Protein AF-A0A061QY82-F1 (afdb_monomer_lite)

Foldseek 3Di:
DDDDDPPPPPVVVVCVVVVPPDPDDPPPPPPPPPDDDPPPVNVVVVVVVVVVVVVVVVVVVVVVVVVVVVVVVVVVVVVVVVVVVVVVVVVVVVVVVVVVVVVVVVVVVVVVVVVQVVQQVVLLVPQQPDDQQDQHDDGAAPVRHDDPPVLRRDGNVRLVVDAPVNLVSVCVRNVHDDDHPVRSSVRSCVSSNYDDDD

Structure (mmCIF, N/CA/C/O backbone):
data_AF-A0A061QY82-F1
#
_entry.id   AF-A0A061QY82-F1
#
loop_
_atom_site.group_PDB
_atom_site.id
_atom_site.type_symbol
_atom_site.label_atom_id
_atom_site.label_alt_id
_atom_site.label_comp_id
_atom_site.label_asym_id
_atom_site.label_entity_id
_atom_site.label_seq_id
_atom_site.pdbx_PDB_ins_code
_atom_site.Cartn_x
_atom_site.Cartn_y
_atom_site.Cartn_z
_atom_site.occupancy
_atom_site.B_iso_or_equiv
_atom_site.auth_seq_id
_atom_site.auth_comp_id
_atom_site.auth_asym_id
_atom_site.auth_atom_id
_atom_site.pdbx_PDB_model_num
ATOM 1 N N . MET A 1 1 ? -26.844 -43.040 23.033 1.00 43.03 1 MET A N 1
ATOM 2 C CA . MET A 1 1 ? -27.644 -42.572 24.181 1.00 43.03 1 MET A CA 1
ATOM 3 C C . MET A 1 1 ? -27.017 -43.199 25.407 1.00 43.03 1 MET A C 1
ATOM 5 O O . MET A 1 1 ? -27.295 -44.354 25.689 1.00 43.03 1 MET A O 1
ATOM 9 N N . GLU A 1 2 ? -26.067 -42.497 26.016 1.00 41.53 2 GLU A N 1
ATOM 10 C CA . GLU A 1 2 ? -25.451 -42.897 27.283 1.00 41.53 2 GLU A CA 1
ATOM 11 C C . GLU A 1 2 ? -26.199 -42.202 28.421 1.00 41.53 2 GLU A C 1
ATOM 13 O O . GLU A 1 2 ? -26.504 -41.012 28.333 1.00 41.53 2 GLU A O 1
ATOM 18 N N . ASP A 1 3 ? -26.535 -42.976 29.447 1.00 44.50 3 ASP A N 1
ATOM 19 C CA . ASP A 1 3 ? -27.204 -42.536 30.671 1.00 44.50 3 ASP A CA 1
ATOM 20 C C . ASP A 1 3 ? -26.212 -41.710 31.522 1.00 44.50 3 ASP A C 1
ATOM 22 O O . ASP A 1 3 ? -25.051 -42.115 31.648 1.00 44.50 3 ASP A O 1
ATOM 26 N N . PRO A 1 4 ? -26.586 -40.558 32.113 1.00 51.12 4 PRO A N 1
ATOM 27 C CA . PRO A 1 4 ? -25.665 -39.813 32.961 1.00 51.12 4 PRO A CA 1
ATOM 28 C C . PRO A 1 4 ? -25.453 -40.547 34.300 1.00 51.12 4 PRO A C 1
ATOM 30 O O . PRO A 1 4 ? -26.376 -41.186 34.815 1.00 51.12 4 PRO A O 1
ATOM 33 N N . PRO A 1 5 ? -24.261 -40.451 34.918 1.00 47.81 5 PRO A N 1
ATOM 34 C CA . PRO A 1 5 ? -23.972 -41.173 36.148 1.00 47.81 5 PRO A CA 1
ATOM 35 C C . PRO A 1 5 ? -24.817 -40.610 37.294 1.00 47.81 5 PRO A C 1
ATOM 37 O O . PRO A 1 5 ? -24.782 -39.409 37.583 1.00 47.81 5 PRO A O 1
ATOM 40 N N . ARG A 1 6 ? -25.568 -41.487 37.971 1.00 50.88 6 ARG A N 1
ATOM 41 C CA . ARG A 1 6 ? -26.253 -41.162 39.226 1.00 50.88 6 ARG A CA 1
ATOM 42 C C . ARG A 1 6 ? -25.198 -40.763 40.255 1.00 50.88 6 ARG A C 1
ATOM 44 O O . ARG A 1 6 ? -24.444 -41.602 40.735 1.00 50.88 6 ARG A O 1
ATOM 51 N N . ARG A 1 7 ? -25.132 -39.473 40.583 1.00 50.94 7 ARG A N 1
ATOM 52 C CA . ARG A 1 7 ? -24.404 -38.996 41.762 1.00 50.94 7 ARG A CA 1
ATOM 53 C C . ARG A 1 7 ? -25.230 -39.379 42.982 1.00 50.94 7 ARG A C 1
ATOM 55 O O . ARG A 1 7 ? -26.149 -38.659 43.357 1.00 50.94 7 ARG A O 1
ATOM 62 N N . GLU A 1 8 ? -24.940 -40.548 43.533 1.00 50.62 8 GLU A N 1
ATOM 63 C CA . GLU A 1 8 ? -25.395 -40.946 44.858 1.00 50.62 8 GLU A CA 1
ATOM 64 C C . GLU A 1 8 ? -24.848 -39.899 45.837 1.00 50.62 8 GLU A C 1
ATOM 66 O O . GLU A 1 8 ? -23.637 -39.694 45.938 1.00 50.62 8 GLU A O 1
ATOM 71 N N . ALA A 1 9 ? -25.741 -39.106 46.429 1.00 53.22 9 ALA A N 1
ATOM 72 C CA . ALA A 1 9 ? -25.339 -38.121 47.416 1.00 53.22 9 ALA A CA 1
ATOM 73 C C . ALA A 1 9 ? -24.810 -38.896 48.624 1.00 53.22 9 ALA A C 1
ATOM 75 O O . ALA A 1 9 ? -25.544 -39.649 49.254 1.00 53.22 9 ALA A O 1
ATOM 76 N N . ASP A 1 10 ? -23.519 -38.744 48.898 1.00 56.44 10 ASP A N 1
ATOM 77 C CA . ASP A 1 10 ? -22.818 -39.381 50.007 1.00 56.44 10 ASP A CA 1
ATOM 78 C C . ASP A 1 10 ? -23.262 -38.703 51.317 1.00 56.44 10 ASP A C 1
ATOM 80 O O . ASP A 1 10 ? -22.613 -37.787 51.836 1.00 56.44 10 ASP A O 1
ATOM 84 N N . TYR A 1 11 ? -24.468 -39.061 51.776 1.00 54.72 11 TYR A N 1
ATOM 85 C CA . TYR A 1 11 ? -25.139 -38.473 52.939 1.00 54.72 11 TYR A CA 1
ATOM 86 C C . TYR A 1 11 ? -24.304 -38.617 54.219 1.00 54.72 11 TYR A C 1
ATOM 88 O O . TYR A 1 11 ? -24.389 -37.756 55.095 1.00 54.72 11 TYR A O 1
ATOM 96 N N . ASP A 1 12 ? -23.424 -39.617 54.283 1.00 56.31 12 ASP A N 1
ATOM 97 C CA . ASP A 1 12 ? -22.495 -39.834 55.394 1.00 56.31 12 ASP A CA 1
ATOM 98 C C . ASP A 1 12 ? -21.429 -38.731 55.475 1.00 56.31 12 ASP A C 1
ATOM 100 O O . ASP A 1 12 ? -21.081 -38.250 56.559 1.00 56.31 12 ASP A O 1
ATOM 104 N N . ARG A 1 13 ? -20.967 -38.230 54.324 1.00 54.41 13 ARG A N 1
ATOM 105 C CA . ARG A 1 13 ? -20.011 -37.115 54.250 1.00 54.41 13 ARG A CA 1
ATOM 106 C C . ARG A 1 13 ? -20.641 -35.780 54.638 1.00 54.41 13 ARG A C 1
ATOM 108 O O . ARG A 1 13 ? -19.977 -34.937 55.241 1.00 54.41 13 ARG A O 1
ATOM 115 N N . ILE A 1 14 ? -21.922 -35.601 54.316 1.00 56.56 14 ILE A N 1
ATOM 116 C CA . ILE A 1 14 ? -22.703 -34.427 54.726 1.00 56.56 14 ILE A CA 1
ATOM 117 C C . ILE A 1 14 ? -22.969 -34.494 56.239 1.00 56.56 14 ILE A C 1
ATOM 119 O O . ILE A 1 14 ? -22.758 -33.506 56.938 1.00 56.56 14 ILE A O 1
ATOM 123 N N . GLY A 1 15 ? -23.324 -35.665 56.775 1.00 53.62 15 GLY A N 1
ATOM 124 C CA . GLY A 1 15 ? -23.543 -35.869 58.212 1.00 53.62 15 GLY A CA 1
ATOM 125 C C . GLY A 1 15 ? -22.308 -35.577 59.073 1.00 53.62 15 GLY A C 1
ATOM 126 O O . GLY A 1 15 ? -22.435 -34.972 60.140 1.00 53.62 15 GLY A O 1
ATOM 127 N N . ALA A 1 16 ? -21.111 -35.927 58.587 1.00 52.41 16 ALA A N 1
ATOM 128 C CA . ALA A 1 16 ? -19.847 -35.635 59.265 1.00 52.41 16 ALA A CA 1
ATOM 129 C C . ALA A 1 16 ? -19.454 -34.145 59.198 1.00 52.41 16 ALA A C 1
ATOM 131 O O . ALA A 1 16 ? -18.970 -33.597 60.187 1.00 52.41 16 ALA A O 1
ATOM 132 N N . ALA A 1 17 ? -19.703 -33.465 58.071 1.00 51.81 17 ALA A N 1
ATOM 133 C CA . ALA A 1 17 ? -19.426 -32.031 57.924 1.00 51.81 17 ALA A CA 1
ATOM 134 C C . ALA A 1 17 ? -20.337 -31.148 58.799 1.00 51.81 17 ALA A C 1
ATOM 136 O O . ALA A 1 17 ? -19.932 -30.060 59.204 1.00 51.81 17 ALA A O 1
ATOM 137 N N . PHE A 1 18 ? -21.543 -31.631 59.119 1.00 49.72 18 PHE A N 1
ATOM 138 C CA . PHE A 1 18 ? -22.493 -30.963 60.012 1.00 49.72 18 PHE A CA 1
ATOM 139 C C . PHE A 1 18 ? -22.470 -31.487 61.460 1.00 49.72 18 PHE A C 1
ATOM 141 O O . PHE A 1 18 ? -23.267 -31.027 62.274 1.00 49.72 18 PHE A O 1
ATOM 148 N N . GLY A 1 19 ? -21.564 -32.414 61.805 1.00 52.44 19 GLY A N 1
ATOM 149 C CA . GLY A 1 19 ? -21.405 -32.908 63.178 1.00 52.44 19 GLY A CA 1
ATOM 150 C C . GLY A 1 19 ? -22.649 -33.601 63.750 1.00 52.44 19 GLY A C 1
ATOM 151 O O . GLY A 1 19 ? -22.928 -33.456 64.936 1.00 52.44 19 GLY A O 1
ATOM 152 N N . ILE A 1 20 ? -23.421 -34.315 62.921 1.00 54.56 20 ILE A N 1
ATOM 153 C CA . ILE A 1 20 ? -24.719 -34.899 63.322 1.00 54.56 20 ILE A CA 1
ATOM 154 C C . ILE A 1 20 ? -24.582 -36.356 63.814 1.00 54.56 20 ILE A C 1
ATOM 156 O O . ILE A 1 20 ? -25.486 -36.876 64.459 1.00 54.56 20 ILE A O 1
ATOM 160 N N . LEU A 1 21 ? -23.439 -37.013 63.588 1.00 49.97 21 LEU A N 1
ATOM 161 C CA . LEU A 1 21 ? -23.188 -38.384 64.051 1.00 49.97 21 LEU A CA 1
ATOM 162 C C . LEU A 1 21 ? -22.206 -38.408 65.229 1.00 49.97 21 LEU A C 1
ATOM 164 O O . LEU A 1 21 ? -21.035 -38.740 65.074 1.00 49.97 21 LEU A O 1
ATOM 168 N N . SER A 1 22 ? -22.704 -38.068 66.417 1.00 47.34 22 SER A N 1
ATOM 169 C CA . SER A 1 22 ? -22.090 -38.454 67.691 1.00 47.34 22 SER A CA 1
ATOM 170 C C . SER A 1 22 ? -23.194 -38.968 68.611 1.00 47.34 22 SER A C 1
ATOM 172 O O . SER A 1 22 ? -24.059 -38.216 69.051 1.00 47.34 22 SER A O 1
ATOM 174 N N . GLU A 1 23 ? -23.164 -40.272 68.867 1.00 53.03 23 GLU A N 1
ATOM 175 C CA . GLU A 1 23 ? -24.158 -41.059 69.610 1.00 53.03 23 GLU A CA 1
ATOM 176 C C . GLU A 1 23 ? -24.070 -40.895 71.142 1.00 53.03 23 GLU A C 1
ATOM 178 O O . GLU A 1 23 ? -24.525 -41.738 71.907 1.00 53.03 23 GLU A O 1
ATOM 183 N N . GLU A 1 24 ? -23.532 -39.775 71.616 1.00 48.56 24 GLU A N 1
ATOM 184 C CA . GLU A 1 24 ? -23.615 -39.365 73.014 1.00 48.56 24 GLU A CA 1
ATOM 185 C C . GLU A 1 24 ? -24.189 -37.956 73.035 1.00 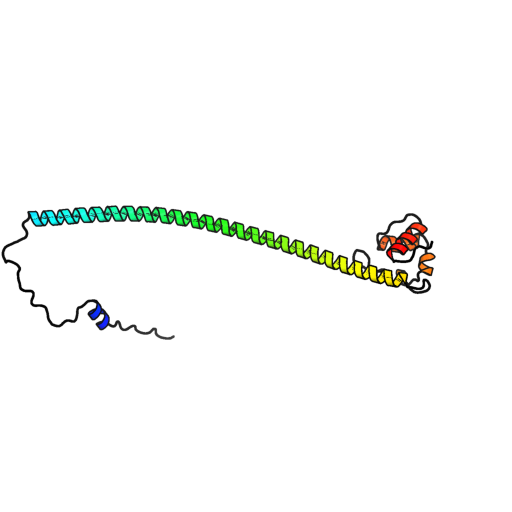48.56 24 GLU A C 1
ATOM 187 O O . GLU A 1 24 ? -23.481 -36.966 72.855 1.00 48.56 24 GLU A O 1
ATOM 192 N N . ALA A 1 25 ? -25.505 -37.860 73.233 1.00 49.22 25 ALA A N 1
ATOM 193 C CA . ALA A 1 25 ? -26.114 -36.596 73.605 1.00 49.22 25 ALA A CA 1
ATOM 194 C C . ALA A 1 25 ? -25.407 -36.123 74.885 1.00 49.22 25 ALA A C 1
ATOM 196 O O . ALA A 1 25 ? -25.509 -36.815 75.906 1.00 49.22 25 ALA A O 1
ATOM 197 N N . PRO A 1 26 ? -24.683 -34.986 74.879 1.00 44.31 26 PRO A N 1
ATOM 198 C CA . PRO A 1 26 ? -24.145 -34.466 76.117 1.00 44.31 26 PRO A CA 1
ATOM 199 C C . PRO A 1 26 ? -25.347 -34.228 77.025 1.00 44.31 26 PRO A C 1
ATOM 201 O O . PRO A 1 26 ? -26.274 -33.501 76.661 1.00 44.31 26 PRO A O 1
ATOM 204 N N . LEU A 1 27 ? -25.360 -34.882 78.188 1.00 49.78 27 LEU A N 1
ATOM 205 C CA . LEU A 1 27 ? -26.256 -34.538 79.283 1.00 49.78 27 LEU A CA 1
ATOM 206 C C . LEU A 1 27 ? -25.979 -33.072 79.609 1.00 49.78 27 LEU A C 1
ATOM 208 O O . LEU A 1 27 ? -25.077 -32.767 80.385 1.00 49.78 27 LEU A O 1
ATOM 212 N N . ILE A 1 28 ? -26.714 -32.161 78.968 1.00 48.72 28 ILE A N 1
ATOM 213 C CA . ILE A 1 28 ? -26.702 -30.743 79.299 1.00 48.72 28 ILE A CA 1
ATOM 214 C C . ILE A 1 28 ? -27.128 -30.708 80.765 1.00 48.72 28 ILE A C 1
ATOM 216 O O . ILE A 1 28 ? -28.273 -31.069 81.059 1.00 48.72 28 ILE A O 1
ATOM 220 N N . PRO A 1 29 ? -26.247 -30.325 81.710 1.00 42.09 29 PRO A N 1
ATOM 221 C CA . PRO A 1 29 ? -26.668 -30.144 83.083 1.00 42.09 29 PRO A CA 1
ATOM 222 C C . PRO A 1 29 ? -27.758 -29.086 83.022 1.00 42.09 29 PRO A C 1
ATOM 224 O O . PRO A 1 29 ? -27.500 -27.963 82.584 1.00 42.09 29 PRO A O 1
ATOM 227 N N . ASN A 1 30 ? -28.985 -29.463 83.377 1.00 48.81 30 ASN A N 1
ATOM 228 C CA . ASN A 1 30 ? -30.140 -28.583 83.352 1.00 48.81 30 ASN A CA 1
ATOM 229 C C . ASN A 1 30 ? -29.952 -27.503 84.429 1.00 48.81 30 ASN A C 1
ATOM 231 O O . ASN A 1 30 ? -30.484 -27.582 85.530 1.00 48.81 30 ASN A O 1
ATOM 235 N N . ARG A 1 31 ? -29.119 -26.507 84.122 1.00 46.19 31 ARG A N 1
ATOM 236 C CA . ARG A 1 31 ? -28.965 -25.252 84.853 1.00 46.19 31 ARG A CA 1
ATOM 237 C C . ARG A 1 31 ? -29.816 -24.185 84.172 1.00 46.19 31 ARG A C 1
ATOM 239 O O . ARG A 1 31 ? -29.343 -23.088 83.902 1.00 46.19 31 ARG A O 1
ATOM 246 N N . ARG A 1 32 ? -31.082 -24.485 83.878 1.00 50.72 32 ARG A N 1
ATOM 247 C CA . ARG A 1 32 ? -32.078 -23.414 83.849 1.00 50.72 32 ARG A CA 1
ATOM 248 C C . ARG A 1 32 ? -32.575 -23.257 85.282 1.00 50.72 32 ARG A C 1
ATOM 250 O O . ARG A 1 32 ? -33.234 -24.175 85.768 1.00 50.72 32 ARG A O 1
ATOM 257 N N . PRO A 1 33 ? -32.246 -22.165 85.999 1.00 46.22 33 PRO A N 1
ATOM 258 C CA . PRO A 1 33 ? -32.962 -21.876 87.230 1.00 46.22 33 PRO A CA 1
ATOM 259 C C . PRO A 1 33 ? -34.449 -21.793 86.875 1.00 46.22 33 PRO A C 1
ATOM 261 O O . PRO A 1 33 ? -34.839 -21.057 85.972 1.00 46.22 33 PRO A O 1
ATOM 264 N N . ALA A 1 34 ? -35.268 -22.594 87.554 1.00 48.66 34 ALA A N 1
ATOM 265 C CA . ALA A 1 34 ? -36.690 -22.770 87.259 1.00 48.66 34 ALA A CA 1
ATOM 266 C C . ALA A 1 34 ? -37.542 -21.500 87.469 1.00 48.66 34 ALA A C 1
ATOM 268 O O . ALA A 1 34 ? -38.735 -21.534 87.205 1.00 48.66 34 ALA A O 1
ATOM 269 N N . ASN A 1 35 ? -36.942 -20.379 87.882 1.00 54.97 35 ASN A N 1
ATOM 270 C CA . ASN A 1 35 ? -37.618 -19.116 88.160 1.00 54.97 35 ASN A CA 1
ATOM 271 C C . ASN A 1 35 ? -36.816 -17.939 87.581 1.00 54.97 35 ASN A C 1
ATOM 273 O O . ASN A 1 35 ? -36.110 -17.251 88.309 1.00 54.97 35 ASN A O 1
ATOM 277 N N . ALA A 1 36 ? -36.905 -17.727 86.273 1.00 54.53 36 ALA A N 1
ATOM 278 C CA . ALA A 1 36 ? -36.715 -16.418 85.650 1.00 54.53 36 ALA A CA 1
ATOM 279 C C . ALA A 1 36 ? -37.314 -16.496 84.243 1.00 54.53 36 ALA A C 1
ATOM 281 O O . ALA A 1 36 ? -36.619 -16.773 83.265 1.00 54.53 36 ALA A O 1
ATOM 282 N N . LEU A 1 37 ? -38.632 -16.296 84.141 1.00 56.16 37 LEU A N 1
ATOM 283 C CA . LEU A 1 37 ? -39.169 -15.737 82.902 1.00 56.16 37 LEU A CA 1
ATOM 284 C C . LEU A 1 37 ? -38.344 -14.472 82.621 1.00 56.16 37 LEU A C 1
ATOM 286 O O . LEU A 1 37 ? -38.140 -13.705 83.568 1.00 56.16 37 LEU A O 1
ATOM 290 N N . PRO A 1 38 ? -37.808 -14.276 81.401 1.00 60.03 38 PRO A N 1
ATOM 291 C CA . PRO A 1 38 ? -37.162 -13.015 81.083 1.00 60.03 38 PRO A CA 1
ATOM 292 C C . PRO A 1 38 ? -38.169 -11.918 81.408 1.00 60.03 38 PRO A C 1
ATOM 294 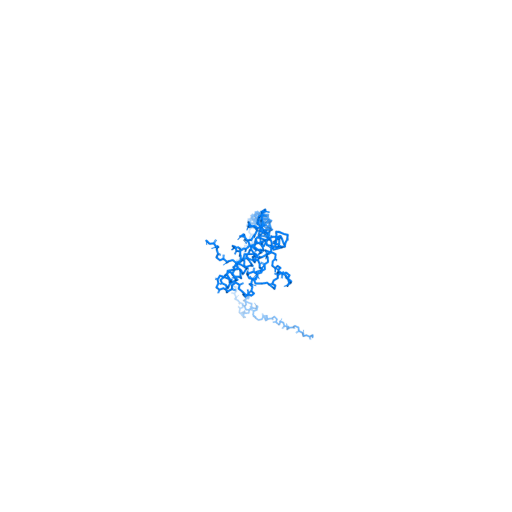O O . PRO A 1 38 ? -39.330 -12.004 80.997 1.00 60.03 38 PRO A O 1
ATOM 297 N N . ASP A 1 39 ? -37.741 -10.961 82.227 1.00 76.00 39 ASP A N 1
ATOM 298 C CA . ASP A 1 39 ? -38.582 -9.825 82.565 1.00 76.00 39 ASP A CA 1
ATOM 299 C C . ASP A 1 39 ? -39.057 -9.182 81.256 1.00 76.00 39 ASP A C 1
ATOM 301 O O . ASP A 1 39 ? -38.332 -9.180 80.253 1.00 76.00 39 ASP A O 1
ATOM 305 N N . ILE A 1 40 ? -40.288 -8.682 81.245 1.00 78.88 40 ILE A N 1
ATOM 306 C CA . ILE A 1 40 ? -40.901 -8.066 80.065 1.00 78.88 40 ILE A CA 1
ATOM 307 C C . ILE A 1 40 ? -39.983 -6.960 79.522 1.00 78.88 40 ILE A C 1
ATOM 309 O O . ILE A 1 40 ? -39.858 -6.797 78.308 1.00 78.88 40 ILE A O 1
ATOM 313 N N . ASP A 1 41 ? -39.262 -6.282 80.413 1.00 81.56 41 ASP A N 1
ATOM 314 C CA . ASP A 1 41 ? -38.259 -5.273 80.085 1.00 81.56 41 ASP A CA 1
ATOM 315 C C . ASP A 1 41 ? -37.049 -5.848 79.325 1.00 81.56 41 ASP A C 1
ATOM 317 O O . ASP A 1 41 ? -36.596 -5.256 78.347 1.00 81.56 41 ASP A O 1
ATOM 321 N N . GLY A 1 42 ? -36.572 -7.046 79.681 1.00 85.81 42 GLY A N 1
ATOM 322 C CA . GLY A 1 42 ? -35.479 -7.721 78.971 1.00 85.81 42 GLY A CA 1
ATOM 323 C C . GLY A 1 42 ? -35.873 -8.206 77.571 1.00 85.81 42 GLY A C 1
ATOM 324 O O . GLY A 1 42 ? -35.061 -8.166 76.645 1.00 85.81 42 GLY A O 1
ATOM 325 N N . LEU A 1 43 ? -37.131 -8.621 77.385 1.00 88.75 43 LEU A N 1
ATOM 326 C CA . LEU A 1 43 ? -37.669 -8.944 76.059 1.00 88.75 43 LEU A CA 1
ATOM 327 C C . LEU A 1 43 ? -37.847 -7.690 75.197 1.00 88.75 43 LEU A C 1
ATOM 329 O O . LEU A 1 43 ? -37.532 -7.723 74.006 1.00 88.75 43 LEU A O 1
ATOM 333 N N . HIS A 1 44 ? -38.326 -6.587 75.779 1.00 87.88 44 HIS A N 1
ATOM 334 C CA . HIS A 1 44 ? -38.430 -5.311 75.074 1.00 87.88 44 HIS A CA 1
ATOM 335 C C . HIS A 1 44 ? -37.066 -4.802 74.604 1.00 87.88 44 HIS A C 1
ATOM 337 O O . HIS A 1 44 ? -36.956 -4.365 73.456 1.00 87.88 44 HIS A O 1
ATOM 343 N N . GLU A 1 45 ? -36.032 -4.905 75.439 1.00 91.38 45 GLU A N 1
ATOM 344 C CA . GLU A 1 45 ? -34.681 -4.475 75.074 1.00 91.38 45 GLU A CA 1
ATOM 345 C C . GLU A 1 45 ? -34.114 -5.318 73.922 1.00 91.38 45 GLU A C 1
ATOM 347 O O . GLU A 1 45 ? -33.695 -4.766 72.905 1.00 91.38 45 GLU A O 1
ATOM 352 N N . ALA A 1 46 ? -34.229 -6.649 73.994 1.00 90.81 46 ALA A N 1
ATOM 353 C CA . ALA A 1 46 ? -33.783 -7.542 72.922 1.00 90.81 46 ALA A CA 1
ATOM 354 C C . ALA A 1 46 ? -34.513 -7.283 71.587 1.00 90.81 46 ALA A C 1
ATOM 356 O O . ALA A 1 46 ? -33.904 -7.318 70.516 1.00 90.81 46 ALA A O 1
ATOM 357 N N . ILE A 1 47 ? -35.819 -6.989 71.630 1.00 93.44 47 ILE A N 1
ATOM 358 C CA . ILE A 1 47 ? -36.602 -6.619 70.439 1.00 93.44 47 ILE A CA 1
ATOM 359 C C . ILE A 1 47 ? -36.130 -5.273 69.867 1.00 93.44 47 ILE A C 1
ATOM 361 O O . ILE A 1 47 ? -36.065 -5.111 68.643 1.00 93.44 47 ILE A O 1
ATOM 365 N N . ASN A 1 48 ? -35.797 -4.307 70.726 1.00 93.38 48 ASN A N 1
ATOM 366 C CA . ASN A 1 48 ? -35.280 -3.007 70.305 1.00 93.38 48 ASN A CA 1
ATOM 367 C C . ASN A 1 48 ? -33.889 -3.123 69.669 1.00 93.38 48 ASN A C 1
ATOM 369 O O . ASN A 1 48 ? -33.658 -2.507 68.626 1.00 93.38 48 ASN A O 1
ATOM 373 N N . GLU A 1 49 ? -32.997 -3.940 70.230 1.00 94.75 49 GLU A N 1
ATOM 374 C CA . GLU A 1 49 ? -31.680 -4.235 69.654 1.00 94.75 49 GLU A CA 1
ATOM 375 C C . GLU A 1 49 ? -31.806 -4.884 68.271 1.00 94.75 49 GLU A C 1
ATOM 377 O O . GLU A 1 49 ? -31.252 -4.370 67.297 1.00 94.75 49 GLU A O 1
ATOM 382 N N . LEU A 1 50 ? -32.633 -5.929 68.144 1.00 95.56 50 LEU A N 1
ATOM 383 C CA . LEU A 1 50 ? -32.925 -6.587 66.863 1.00 95.56 50 LEU A CA 1
ATOM 384 C C . LEU A 1 50 ? -33.490 -5.613 65.825 1.00 95.56 50 LEU A C 1
ATOM 386 O O . LEU A 1 50 ? -33.116 -5.655 64.649 1.00 95.56 50 LEU A O 1
ATOM 390 N N . ARG A 1 51 ? -34.383 -4.707 66.242 1.00 95.38 51 ARG A N 1
ATOM 391 C CA . ARG A 1 51 ? -34.927 -3.667 65.363 1.00 95.38 51 ARG A CA 1
ATOM 392 C C . ARG A 1 51 ? -33.827 -2.717 64.891 1.00 95.38 51 ARG A C 1
ATOM 394 O O . ARG A 1 51 ? -33.785 -2.405 63.701 1.00 95.38 51 ARG A O 1
ATOM 401 N N . GLN A 1 52 ? -32.960 -2.253 65.788 1.00 95.44 52 GLN A N 1
ATOM 402 C CA . GLN A 1 52 ? -31.856 -1.362 65.427 1.00 95.44 52 GLN A CA 1
ATOM 403 C C . GLN A 1 52 ? -30.858 -2.049 64.493 1.00 95.44 52 GLN A C 1
ATOM 405 O O . GLN A 1 52 ? -30.425 -1.448 63.512 1.00 95.44 52 GLN A O 1
ATOM 410 N N . GLU A 1 53 ? -30.517 -3.307 64.755 1.00 96.38 53 GLU A N 1
ATOM 411 C CA . GLU A 1 53 ? -29.605 -4.079 63.915 1.00 96.38 53 GLU A CA 1
ATOM 412 C C . GLU A 1 53 ? -30.200 -4.343 62.529 1.00 96.38 53 GLU A C 1
ATOM 414 O O . GLU A 1 53 ? -29.542 -4.117 61.513 1.00 96.38 53 GLU A O 1
ATOM 419 N N . SER A 1 54 ? -31.487 -4.690 62.460 1.00 95.94 54 SER A N 1
ATOM 420 C CA . SER A 1 54 ? -32.210 -4.808 61.193 1.00 95.94 54 SER A CA 1
ATOM 421 C C . SER A 1 54 ? -32.209 -3.488 60.410 1.00 95.94 54 SER A C 1
ATOM 423 O O . SER A 1 54 ? -31.921 -3.482 59.213 1.00 95.94 54 SER A O 1
ATOM 425 N N . GLN A 1 55 ? -32.443 -2.350 61.075 1.00 96.00 55 GLN A N 1
ATOM 426 C CA . GLN A 1 55 ? -32.378 -1.027 60.444 1.00 96.00 55 GLN A CA 1
ATOM 427 C C . GLN A 1 55 ? -30.979 -0.696 59.906 1.00 96.00 55 GLN A C 1
ATOM 429 O O . GLN A 1 55 ? -30.867 -0.175 58.793 1.00 96.00 55 GLN A O 1
ATOM 434 N N . ARG A 1 56 ? -29.918 -1.017 60.659 1.00 96.19 56 ARG A N 1
ATOM 435 C CA . ARG A 1 56 ? -28.525 -0.843 60.212 1.00 96.19 56 ARG A CA 1
ATOM 436 C C . ARG A 1 56 ? -28.232 -1.706 58.986 1.00 96.19 56 ARG A C 1
ATOM 438 O O . ARG A 1 56 ? -27.770 -1.174 57.981 1.00 96.19 56 ARG A O 1
ATOM 445 N N . ASN A 1 57 ? -28.624 -2.979 59.013 1.00 97.00 57 ASN A N 1
ATOM 446 C CA . ASN A 1 57 ? -28.456 -3.894 57.884 1.00 97.00 57 ASN A CA 1
ATOM 447 C C . ASN A 1 57 ? -29.172 -3.398 56.620 1.00 97.00 57 ASN A C 1
ATOM 449 O O . ASN A 1 57 ? -28.587 -3.414 55.538 1.00 97.00 57 ASN A O 1
ATOM 453 N N . PHE A 1 58 ? -30.404 -2.890 56.737 1.00 96.62 58 PHE A N 1
ATOM 454 C CA . PHE A 1 58 ? -31.109 -2.301 55.593 1.00 96.62 58 PHE A CA 1
ATOM 455 C C . PHE A 1 58 ? -30.413 -1.044 55.055 1.00 96.62 58 PHE A C 1
ATOM 457 O O . PHE A 1 58 ? -30.351 -0.851 53.837 1.00 96.62 58 PHE A O 1
ATOM 464 N N . ALA A 1 59 ? -29.881 -0.189 55.933 1.00 96.12 59 ALA A N 1
ATOM 465 C CA . ALA A 1 59 ? -29.134 0.996 55.520 1.00 96.12 59 ALA A CA 1
ATOM 466 C C . ALA A 1 59 ? -27.838 0.620 54.782 1.00 96.12 59 ALA A C 1
ATOM 468 O O . ALA A 1 59 ? -27.534 1.197 53.734 1.00 96.12 59 ALA A O 1
ATOM 469 N N . ASP A 1 60 ? -27.112 -0.382 55.276 1.00 97.25 60 ASP A N 1
ATOM 470 C CA . ASP A 1 60 ? -25.892 -0.879 54.644 1.00 97.25 60 ASP A CA 1
ATOM 471 C C . ASP A 1 60 ? -26.183 -1.571 53.308 1.00 97.25 60 ASP A C 1
ATOM 473 O O . ASP A 1 60 ? -25.490 -1.319 52.320 1.00 97.25 60 ASP A O 1
ATOM 477 N N . GLN A 1 61 ? -27.259 -2.356 53.222 1.00 97.38 61 GLN A N 1
ATOM 478 C CA . GLN A 1 61 ? -27.691 -2.981 51.972 1.00 97.38 61 GLN A CA 1
ATOM 479 C C . GLN A 1 61 ? -28.083 -1.940 50.912 1.00 97.38 61 GLN A C 1
ATOM 481 O O . GLN A 1 61 ? -27.736 -2.101 49.736 1.00 97.38 61 GLN A O 1
ATOM 486 N N . ARG A 1 62 ? -28.753 -0.847 51.310 1.00 96.38 62 ARG A N 1
ATOM 487 C CA . ARG A 1 62 ? -29.040 0.281 50.407 1.00 96.38 62 ARG A CA 1
ATOM 488 C C . ARG A 1 62 ? -27.762 0.929 49.896 1.00 96.38 62 ARG A C 1
ATOM 490 O O . ARG A 1 62 ? -27.594 1.058 48.687 1.00 96.38 62 ARG A O 1
ATOM 497 N N . ARG A 1 63 ? -26.826 1.260 50.791 1.00 97.06 63 ARG A N 1
ATOM 498 C CA . ARG A 1 63 ? -25.525 1.832 50.406 1.00 97.06 63 ARG A CA 1
ATOM 499 C C . ARG A 1 63 ? -24.757 0.912 49.464 1.00 97.06 63 ARG A C 1
ATOM 501 O O . ARG A 1 63 ? -24.126 1.387 48.523 1.00 97.06 63 ARG A O 1
ATOM 508 N N . ASN A 1 64 ? -24.799 -0.396 49.703 1.00 97.69 64 ASN A N 1
ATOM 509 C CA . ASN A 1 64 ? -24.120 -1.357 48.846 1.00 97.69 64 ASN A CA 1
ATOM 510 C C . ASN A 1 64 ? -24.783 -1.448 47.462 1.00 97.69 64 ASN A C 1
ATOM 512 O O . ASN A 1 64 ? -24.077 -1.486 46.457 1.00 97.69 64 ASN A O 1
ATOM 516 N N . SER A 1 65 ? -26.117 -1.395 47.399 1.00 97.19 65 SER A N 1
ATOM 517 C CA . SER A 1 65 ? -26.856 -1.350 46.128 1.00 97.19 65 SER A CA 1
ATOM 518 C C . SER A 1 65 ? -26.508 -0.102 45.315 1.00 97.19 65 SER A C 1
ATOM 520 O O . SER A 1 65 ? -26.140 -0.226 44.152 1.00 97.19 65 SER A O 1
ATOM 522 N N . GLU A 1 66 ? -26.483 1.080 45.938 1.00 97.31 66 GLU A N 1
ATOM 523 C CA . GLU A 1 66 ? -26.068 2.320 45.260 1.00 97.31 66 GLU A CA 1
ATOM 524 C C . GLU A 1 66 ? -24.626 2.244 44.728 1.00 97.31 66 GLU A C 1
ATOM 526 O O . GLU A 1 66 ? -24.311 2.759 43.655 1.00 97.31 66 GLU A O 1
ATOM 531 N N . ARG A 1 67 ? -23.714 1.606 45.475 1.00 97.69 67 ARG A N 1
ATOM 532 C CA . ARG A 1 67 ? -22.331 1.398 45.018 1.00 97.69 67 ARG A CA 1
ATOM 533 C C . ARG A 1 67 ? -22.269 0.457 43.818 1.00 97.69 67 ARG A C 1
ATOM 535 O O . ARG A 1 67 ? -21.489 0.713 42.903 1.00 97.69 67 ARG A O 1
ATOM 542 N N . LEU A 1 68 ? -23.067 -0.609 43.820 1.00 97.94 68 LEU A N 1
ATOM 543 C CA . LEU A 1 68 ? -23.152 -1.545 42.701 1.00 97.94 68 LEU A CA 1
ATOM 544 C C . LEU A 1 68 ? -23.718 -0.874 41.447 1.00 97.94 68 LEU A C 1
ATOM 546 O O . LEU A 1 68 ? -23.149 -1.056 40.374 1.00 97.94 68 LEU A O 1
ATOM 550 N N . GLU A 1 69 ? -24.756 -0.047 41.580 1.00 97.69 69 GLU A N 1
ATOM 551 C CA . GLU A 1 69 ? -25.309 0.734 40.466 1.00 97.69 69 GLU A CA 1
ATOM 552 C C . GLU A 1 69 ? -24.252 1.658 39.850 1.00 97.69 69 GLU A C 1
ATOM 554 O O . GLU A 1 69 ? -23.994 1.588 38.647 1.00 97.69 69 GLU A O 1
ATOM 559 N N . ARG A 1 70 ? -23.542 2.441 40.676 1.00 97.56 70 ARG A N 1
ATOM 560 C CA . ARG A 1 70 ? -22.464 3.328 40.196 1.00 97.56 70 ARG A CA 1
ATOM 561 C C . ARG A 1 70 ? -21.342 2.560 39.494 1.00 97.56 70 ARG A C 1
ATOM 563 O O . ARG A 1 70 ? -20.844 3.007 38.459 1.00 97.56 70 ARG A O 1
ATOM 570 N N . ASN A 1 71 ? -20.952 1.404 40.034 1.00 98.06 71 ASN A N 1
ATOM 571 C CA . ASN A 1 71 ? -19.956 0.539 39.402 1.00 98.06 71 ASN A CA 1
ATOM 572 C C . ASN A 1 71 ? -20.456 -0.009 38.059 1.00 98.06 71 ASN A C 1
ATOM 574 O O . ASN A 1 71 ? -19.692 -0.035 37.095 1.00 98.06 71 ASN A O 1
ATOM 578 N N . SER A 1 72 ? -21.726 -0.412 37.978 1.00 97.75 72 SER A N 1
ATOM 579 C CA . SER A 1 72 ? -22.340 -0.904 36.743 1.00 97.75 72 SER A CA 1
ATOM 580 C C . SER A 1 72 ? -22.326 0.164 35.649 1.00 97.75 72 SER A C 1
ATOM 582 O O . SER A 1 72 ? -21.887 -0.102 34.531 1.00 97.75 72 SER A O 1
ATOM 584 N N . GLU A 1 73 ? -22.708 1.401 35.975 1.00 98.00 73 GLU A N 1
ATOM 585 C CA . GLU A 1 73 ? -22.633 2.518 35.028 1.00 98.00 73 GLU A CA 1
ATOM 586 C C . GLU A 1 73 ? -21.198 2.797 34.565 1.00 98.00 73 GLU A C 1
ATOM 588 O O . GLU A 1 73 ? -20.952 3.092 33.393 1.00 98.00 73 GLU A O 1
ATOM 593 N N . GLN A 1 74 ? -20.223 2.720 35.476 1.00 98.12 74 GLN A N 1
ATOM 594 C CA . GLN A 1 74 ? -18.821 2.917 35.123 1.00 98.12 74 GLN A CA 1
ATOM 595 C C . GLN A 1 74 ? -18.315 1.817 34.183 1.00 98.12 74 GLN A C 1
ATOM 597 O O . GLN A 1 74 ? -17.620 2.122 33.213 1.00 98.12 74 GLN A O 1
ATOM 602 N N . LEU A 1 75 ? -18.684 0.559 34.431 1.00 98.25 75 LEU A N 1
ATOM 603 C CA . LEU A 1 75 ? -18.353 -0.554 33.544 1.00 98.25 75 LEU A CA 1
ATOM 604 C C . LEU A 1 75 ? -18.973 -0.374 32.157 1.00 98.25 75 LEU A C 1
ATOM 606 O O . LEU A 1 75 ? -18.287 -0.593 31.160 1.00 98.25 75 LEU A O 1
ATOM 610 N N . GLN A 1 76 ? -20.220 0.091 32.081 1.00 97.94 76 GLN A N 1
ATOM 611 C CA . GLN A 1 76 ? -20.878 0.376 30.808 1.00 97.94 76 GLN A CA 1
ATOM 612 C C . GLN A 1 76 ? -20.137 1.463 30.016 1.00 97.94 76 GLN A C 1
ATOM 614 O O . GLN A 1 76 ? -19.819 1.264 28.843 1.00 97.94 76 GLN A O 1
ATOM 619 N N . ARG A 1 77 ? -19.751 2.566 30.671 1.00 97.81 77 ARG A N 1
ATOM 620 C CA . ARG A 1 77 ? -18.939 3.625 30.043 1.00 97.81 77 ARG A CA 1
ATOM 621 C C . ARG A 1 77 ? -17.583 3.105 29.552 1.00 97.81 77 ARG A C 1
ATOM 623 O O . ARG A 1 77 ? -17.147 3.465 28.459 1.00 97.81 77 ARG A O 1
ATOM 630 N N . ASN A 1 78 ? -16.924 2.244 30.327 1.00 98.31 78 ASN A N 1
ATOM 631 C CA . ASN A 1 78 ? -15.650 1.640 29.930 1.00 98.31 78 ASN A CA 1
ATOM 632 C C . ASN A 1 78 ? -15.808 0.712 28.714 1.00 98.31 78 ASN A C 1
ATOM 634 O O . ASN A 1 78 ? -14.963 0.729 27.818 1.00 98.31 78 ASN A O 1
ATOM 638 N N . LEU A 1 79 ? -16.890 -0.071 28.657 1.00 98.12 79 LEU A N 1
ATOM 639 C CA . LEU A 1 79 ? -17.199 -0.938 27.517 1.00 98.12 79 LEU A CA 1
ATOM 640 C C . LEU A 1 79 ? -17.408 -0.130 26.233 1.00 98.12 79 LEU A C 1
ATOM 642 O O . LEU A 1 79 ? -16.831 -0.471 25.202 1.00 98.12 79 LEU A O 1
ATOM 646 N N . GLU A 1 80 ? -18.151 0.975 26.296 1.00 98.00 80 GLU A N 1
ATOM 647 C CA . GLU A 1 80 ? -18.336 1.867 25.144 1.00 98.00 80 GLU A CA 1
ATOM 648 C C . GLU A 1 80 ? -17.008 2.462 24.654 1.00 98.00 80 GLU A C 1
ATOM 650 O O . GLU A 1 80 ? -16.757 2.552 23.450 1.00 98.00 80 GLU A O 1
ATOM 655 N N . GLN A 1 81 ? -16.121 2.856 25.573 1.00 98.12 81 GLN A N 1
ATOM 656 C CA . GLN A 1 81 ? -14.791 3.354 25.211 1.00 98.12 81 GLN A CA 1
ATOM 657 C C . GLN A 1 81 ? -13.933 2.272 24.548 1.00 98.12 81 GLN A C 1
ATOM 659 O O . GLN A 1 81 ? -13.264 2.549 23.550 1.00 98.12 81 GLN A O 1
ATOM 664 N N . LEU A 1 82 ? -13.969 1.042 25.066 1.00 98.38 82 LEU A N 1
ATOM 665 C CA . LEU A 1 82 ? -13.269 -0.098 24.475 1.00 98.38 82 LEU A CA 1
ATOM 666 C C . LEU A 1 82 ? -13.773 -0.399 23.061 1.00 98.38 82 LEU A C 1
ATOM 668 O O . LEU A 1 82 ? -12.952 -0.590 22.165 1.00 98.38 82 LEU A O 1
ATOM 672 N N . GLN A 1 83 ? -15.089 -0.368 22.837 1.00 97.81 83 GLN A N 1
ATOM 673 C CA . GLN A 1 83 ? -15.679 -0.546 21.506 1.00 97.81 83 GLN A CA 1
ATOM 674 C C . GLN A 1 83 ? -15.181 0.521 20.526 1.00 97.81 83 GLN A C 1
ATOM 676 O O . GLN A 1 83 ? -14.643 0.188 19.470 1.00 97.81 83 GLN A O 1
ATOM 681 N N . ARG A 1 84 ? -15.234 1.803 20.910 1.00 97.81 84 ARG A N 1
ATOM 682 C CA . ARG A 1 84 ? -14.723 2.903 20.070 1.00 97.81 84 ARG A CA 1
ATOM 683 C C . ARG A 1 84 ? -13.232 2.760 19.769 1.00 97.81 84 ARG A C 1
ATOM 685 O O . ARG A 1 84 ? -12.793 3.052 18.657 1.00 97.81 84 ARG A O 1
ATOM 692 N N . ASN A 1 85 ? -12.436 2.326 20.745 1.00 98.25 85 ASN A N 1
ATOM 693 C CA . ASN A 1 85 ? -11.009 2.082 20.539 1.00 98.25 85 ASN A CA 1
ATOM 694 C C . ASN A 1 85 ? -10.768 0.906 19.586 1.00 98.25 85 ASN A C 1
ATOM 696 O O . ASN A 1 85 ? -9.907 1.011 18.714 1.00 98.25 85 ASN A O 1
ATOM 700 N N . SER A 1 86 ? -11.548 -0.169 19.702 1.00 98.00 86 SER A N 1
ATOM 701 C CA . SER A 1 86 ? -11.484 -1.317 18.796 1.00 98.00 86 SER A CA 1
ATOM 702 C C . SER A 1 86 ? -11.787 -0.912 17.350 1.00 98.00 86 SER A C 1
ATOM 704 O O . SER A 1 86 ? -10.990 -1.209 16.462 1.00 98.00 86 SER A O 1
ATOM 706 N N . GLU A 1 87 ? -12.839 -0.124 17.116 1.00 98.12 87 GLU A N 1
ATOM 707 C CA . GLU A 1 87 ? -13.160 0.405 15.782 1.00 98.12 87 GLU A CA 1
ATOM 708 C C . GLU A 1 87 ? -12.044 1.296 15.214 1.00 98.12 87 GLU A C 1
ATOM 710 O O . GLU A 1 87 ? -11.742 1.265 14.020 1.00 98.12 87 GLU A O 1
ATOM 715 N N . ARG A 1 88 ? -11.411 2.126 16.056 1.00 98.06 88 ARG A N 1
ATOM 716 C CA . ARG A 1 88 ? -10.266 2.952 15.635 1.00 98.06 88 ARG A CA 1
ATOM 717 C C . ARG A 1 88 ? -9.067 2.092 15.249 1.00 98.06 88 ARG A C 1
ATOM 719 O O . ARG A 1 88 ? -8.439 2.384 14.237 1.00 98.06 88 ARG A O 1
ATOM 726 N N . LEU A 1 89 ? -8.764 1.048 16.019 1.00 98.38 89 LEU A N 1
ATOM 727 C CA . LEU A 1 89 ? -7.683 0.117 15.696 1.00 98.38 89 LEU A CA 1
ATOM 728 C C . LEU A 1 89 ? -7.951 -0.625 14.386 1.00 98.38 89 LEU A C 1
ATOM 730 O O . LEU A 1 89 ? -7.039 -0.742 13.574 1.00 98.38 89 LEU A O 1
ATOM 734 N N . GLN A 1 90 ? -9.192 -1.052 14.145 1.00 98.12 90 GLN A N 1
ATOM 735 C CA . GLN A 1 90 ? -9.571 -1.705 12.893 1.00 98.12 90 GLN A CA 1
ATOM 736 C C . GLN A 1 90 ? -9.347 -0.788 11.682 1.00 98.12 90 GLN A C 1
ATOM 738 O O . GLN A 1 90 ? -8.674 -1.184 10.733 1.00 98.12 90 GLN A O 1
ATOM 743 N N . ARG A 1 91 ? -9.801 0.471 11.749 1.00 97.88 91 ARG A N 1
ATOM 744 C CA . ARG A 1 91 ? -9.546 1.457 10.683 1.00 97.88 91 ARG A CA 1
ATOM 745 C C . ARG A 1 91 ? -8.054 1.711 10.458 1.00 97.88 91 ARG A C 1
ATOM 747 O O . ARG A 1 91 ? -7.617 1.835 9.319 1.00 97.88 91 ARG A O 1
ATOM 754 N N . ASN A 1 92 ? -7.264 1.778 11.529 1.00 98.31 92 ASN A N 1
ATOM 755 C CA . ASN A 1 92 ? -5.816 1.953 11.410 1.00 98.31 92 ASN A CA 1
ATOM 756 C C . ASN A 1 92 ? -5.152 0.744 10.730 1.00 98.31 92 ASN A C 1
ATOM 758 O O . ASN A 1 92 ? -4.251 0.930 9.917 1.00 98.31 92 ASN A O 1
ATOM 762 N N . LEU A 1 93 ? -5.596 -0.480 11.034 1.00 98.31 93 LEU A N 1
ATOM 763 C CA . LEU A 1 93 ? -5.103 -1.694 10.377 1.00 98.31 93 LEU A CA 1
ATOM 764 C C . LEU A 1 93 ? -5.424 -1.698 8.878 1.00 98.31 93 LEU A C 1
ATOM 766 O O . LEU A 1 93 ? -4.550 -2.015 8.077 1.00 98.31 93 LEU A O 1
ATOM 770 N N . GLU A 1 94 ? -6.631 -1.287 8.488 1.00 97.94 94 GLU A N 1
ATOM 771 C CA . GLU A 1 94 ? -7.016 -1.164 7.075 1.00 97.94 94 GLU A CA 1
ATOM 772 C C . GLU A 1 94 ? -6.135 -0.149 6.325 1.00 97.94 94 GLU A C 1
ATOM 774 O O . GLU A 1 94 ? -5.665 -0.425 5.222 1.00 97.94 94 GLU A O 1
ATOM 779 N N . GLN A 1 95 ? -5.845 1.004 6.937 1.00 97.94 95 GLN A N 1
ATOM 780 C CA . GLN A 1 95 ? -4.948 2.011 6.355 1.00 97.94 95 GLN A CA 1
ATOM 781 C C . GLN A 1 95 ? -3.504 1.513 6.226 1.00 97.94 95 GLN A C 1
ATOM 783 O O . GLN A 1 95 ? -2.837 1.783 5.222 1.00 97.94 95 GLN A O 1
ATOM 788 N N . LEU A 1 96 ? -3.013 0.781 7.230 1.00 98.31 96 LEU A N 1
ATOM 789 C CA . LEU A 1 96 ? -1.694 0.156 7.174 1.00 98.31 96 LEU A CA 1
ATOM 790 C C . LEU A 1 96 ? -1.624 -0.870 6.042 1.00 98.31 96 LEU A C 1
ATOM 792 O O . LEU A 1 96 ? -0.667 -0.831 5.275 1.00 98.31 96 LEU A O 1
ATOM 796 N N . GLN A 1 97 ? -2.652 -1.707 5.876 1.00 98.06 97 GLN A N 1
ATOM 797 C CA . GLN A 1 97 ? -2.713 -2.677 4.783 1.00 98.06 97 GLN A CA 1
ATOM 798 C C . GLN A 1 97 ? -2.643 -1.990 3.413 1.00 98.06 97 GLN A C 1
ATOM 800 O O . GLN A 1 97 ? -1.807 -2.351 2.591 1.00 98.06 97 GLN A O 1
ATOM 805 N N . GLN A 1 98 ? -3.439 -0.937 3.195 1.00 97.62 98 GLN A N 1
ATOM 806 C CA . GLN A 1 98 ? -3.402 -0.164 1.946 1.00 97.62 98 GLN A CA 1
ATOM 807 C C . GLN A 1 98 ? -2.025 0.459 1.685 1.00 97.62 98 GLN A C 1
ATOM 809 O O . GLN A 1 98 ? -1.558 0.509 0.547 1.00 97.62 98 GLN A O 1
ATOM 814 N N . THR A 1 99 ? -1.362 0.931 2.742 1.00 98.12 99 THR A N 1
ATOM 815 C CA . THR A 1 99 ? -0.009 1.490 2.641 1.00 98.12 99 THR A CA 1
ATOM 816 C C . THR A 1 99 ? 0.998 0.410 2.252 1.00 98.12 99 THR A C 1
ATOM 818 O O . THR A 1 99 ? 1.823 0.636 1.369 1.00 98.12 99 THR A O 1
ATOM 821 N N . THR A 1 100 ? 0.922 -0.768 2.871 1.00 98.31 100 THR A N 1
ATOM 822 C CA . THR A 1 100 ? 1.769 -1.919 2.540 1.00 98.31 100 THR A CA 1
ATOM 823 C C . THR A 1 100 ? 1.568 -2.368 1.095 1.00 98.31 100 THR A C 1
ATOM 825 O O . THR A 1 100 ? 2.556 -2.574 0.393 1.00 98.31 100 THR A O 1
ATOM 828 N N . ASP A 1 101 ? 0.326 -2.446 0.623 1.00 98.00 101 ASP A N 1
ATOM 829 C CA . ASP A 1 101 ? 0.022 -2.814 -0.763 1.00 98.00 101 ASP A CA 1
ATOM 830 C C . ASP A 1 101 ? 0.612 -1.789 -1.746 1.00 98.00 101 ASP A C 1
ATOM 832 O O . ASP A 1 101 ? 1.291 -2.158 -2.705 1.00 98.00 101 ASP A O 1
ATOM 836 N N . GLY A 1 102 ? 0.464 -0.492 -1.452 1.00 98.19 102 GLY A N 1
ATOM 837 C CA . GLY A 1 102 ? 1.082 0.571 -2.244 1.00 98.19 102 GLY A CA 1
ATOM 838 C C . GLY A 1 102 ? 2.613 0.496 -2.269 1.00 98.19 102 GLY A C 1
ATOM 839 O O . GLY A 1 102 ? 3.228 0.718 -3.315 1.00 98.19 102 GLY A O 1
ATOM 840 N N . ILE A 1 103 ? 3.246 0.144 -1.146 1.00 98.25 103 ILE A N 1
ATOM 841 C CA . ILE A 1 103 ? 4.697 -0.076 -1.087 1.00 98.25 103 ILE A CA 1
ATOM 842 C C . ILE A 1 103 ? 5.089 -1.272 -1.963 1.00 98.25 103 ILE A C 1
ATOM 844 O O . ILE A 1 103 ? 6.007 -1.139 -2.774 1.00 98.25 103 ILE A O 1
ATOM 848 N N . ASN A 1 104 ? 4.383 -2.398 -1.870 1.00 98.25 104 ASN A N 1
ATOM 849 C CA . ASN A 1 104 ? 4.660 -3.585 -2.684 1.00 98.25 104 ASN A CA 1
ATOM 850 C C . ASN A 1 104 ? 4.566 -3.286 -4.189 1.00 98.25 104 ASN A C 1
ATOM 852 O O . ASN A 1 104 ? 5.463 -3.660 -4.945 1.00 98.25 104 ASN A O 1
ATOM 856 N N . ASP A 1 105 ? 3.559 -2.522 -4.618 1.00 97.81 105 ASP A N 1
ATOM 857 C CA . ASP A 1 105 ? 3.438 -2.070 -6.008 1.00 97.81 105 ASP A CA 1
ATOM 858 C C . ASP A 1 105 ? 4.640 -1.221 -6.444 1.00 97.81 105 ASP A C 1
ATOM 860 O O . ASP A 1 105 ? 5.142 -1.346 -7.568 1.00 97.81 105 ASP A O 1
ATOM 864 N N . THR A 1 106 ? 5.119 -0.329 -5.572 1.00 97.81 106 THR A N 1
ATOM 865 C CA . THR A 1 106 ? 6.305 0.481 -5.878 1.00 97.81 106 THR A CA 1
ATOM 866 C C . THR A 1 106 ? 7.580 -0.348 -5.954 1.00 97.81 106 THR A C 1
ATOM 868 O O . THR A 1 106 ? 8.381 -0.112 -6.859 1.00 97.81 106 THR A O 1
ATOM 871 N N . VAL A 1 107 ? 7.744 -1.337 -5.073 1.00 98.25 107 VAL A N 1
ATOM 872 C CA . VAL A 1 107 ? 8.868 -2.279 -5.101 1.00 98.25 107 VAL A CA 1
ATOM 873 C C . VAL A 1 107 ? 8.863 -3.061 -6.411 1.00 98.25 107 VAL A C 1
ATOM 875 O O . VAL A 1 107 ? 9.847 -2.990 -7.142 1.00 98.25 107 VAL A O 1
ATOM 878 N N . ALA A 1 108 ? 7.738 -3.668 -6.794 1.00 97.12 108 ALA A N 1
ATOM 879 C CA . ALA A 1 108 ? 7.628 -4.423 -8.044 1.00 97.12 108 ALA A CA 1
ATOM 880 C C . ALA A 1 108 ? 7.953 -3.563 -9.282 1.00 97.12 108 ALA A C 1
ATOM 882 O O . ALA A 1 108 ? 8.621 -3.996 -10.225 1.00 97.12 108 ALA A O 1
ATOM 883 N N . ARG A 1 109 ? 7.528 -2.290 -9.285 1.00 95.06 109 ARG A N 1
ATOM 884 C CA . ARG A 1 109 ? 7.881 -1.338 -10.353 1.00 95.06 109 ARG A CA 1
ATOM 885 C C . ARG A 1 109 ? 9.373 -1.014 -10.386 1.00 95.06 109 ARG A C 1
ATOM 887 O O . ARG A 1 109 ? 9.897 -0.765 -11.472 1.00 95.06 109 ARG A O 1
ATOM 894 N N . LEU A 1 110 ? 10.032 -0.940 -9.231 1.00 96.25 110 LEU A N 1
ATOM 895 C CA . LEU A 1 110 ? 11.469 -0.690 -9.134 1.00 96.25 110 LEU A CA 1
ATOM 896 C C . LEU A 1 110 ? 12.278 -1.915 -9.556 1.00 96.25 110 LEU A C 1
ATOM 898 O O . LEU A 1 110 ? 13.196 -1.753 -10.352 1.00 96.25 110 LEU A O 1
ATOM 902 N N . GLU A 1 111 ? 11.897 -3.114 -9.123 1.00 96.50 111 GLU A N 1
ATOM 903 C CA . GLU A 1 111 ? 12.504 -4.378 -9.562 1.00 96.50 111 GLU A CA 1
ATOM 904 C C . GLU A 1 111 ? 12.454 -4.496 -11.088 1.00 96.50 111 GLU A C 1
ATOM 906 O O . GLU A 1 111 ? 13.490 -4.591 -11.742 1.00 96.50 111 GLU A O 1
ATOM 911 N N . ALA A 1 112 ? 11.281 -4.281 -11.691 1.00 92.50 112 ALA A N 1
ATOM 912 C CA . ALA A 1 112 ? 11.152 -4.287 -13.146 1.00 92.50 112 ALA A CA 1
ATOM 913 C C . ALA A 1 112 ? 11.982 -3.183 -13.836 1.00 92.50 112 ALA A C 1
ATOM 915 O O . ALA A 1 112 ? 12.299 -3.286 -15.022 1.00 92.50 112 ALA A O 1
ATOM 916 N N . LYS A 1 113 ? 12.282 -2.061 -13.169 1.00 92.88 113 LYS A N 1
ATOM 917 C CA . LYS A 1 113 ? 13.188 -1.037 -13.721 1.00 92.88 113 LYS A CA 1
ATOM 918 C C . LYS A 1 113 ? 14.644 -1.483 -13.643 1.00 92.88 113 LYS A C 1
ATOM 920 O O . LYS A 1 113 ? 15.362 -1.238 -14.607 1.00 92.88 113 LYS A O 1
ATOM 925 N N . ILE A 1 114 ? 15.045 -2.126 -12.547 1.00 94.38 114 ILE A N 1
ATOM 926 C CA . ILE A 1 114 ? 16.390 -2.679 -12.355 1.00 94.38 114 ILE A CA 1
ATOM 927 C C . ILE A 1 114 ? 16.673 -3.732 -13.431 1.00 94.38 114 ILE A C 1
ATOM 929 O O . ILE A 1 114 ? 17.638 -3.584 -14.181 1.00 94.38 114 ILE A O 1
ATOM 933 N N . ASP A 1 115 ? 15.764 -4.690 -13.621 1.00 92.69 115 ASP A N 1
ATOM 934 C CA . ASP A 1 115 ? 15.905 -5.728 -14.650 1.00 92.69 115 ASP A CA 1
ATOM 935 C C . ASP A 1 115 ? 16.081 -5.120 -16.049 1.00 92.69 115 ASP A C 1
ATOM 937 O O . ASP A 1 115 ? 16.946 -5.521 -16.831 1.00 92.69 115 ASP A O 1
ATOM 941 N N . ARG A 1 116 ? 15.298 -4.080 -16.373 1.00 90.25 116 ARG A N 1
ATOM 942 C CA . ARG A 1 116 ? 15.429 -3.359 -17.649 1.00 90.25 116 ARG A CA 1
ATOM 943 C C . ARG A 1 116 ? 16.778 -2.662 -17.781 1.00 90.25 116 ARG A C 1
ATOM 945 O O . ARG A 1 116 ? 17.358 -2.677 -18.867 1.00 90.25 116 ARG A O 1
ATOM 952 N N . THR A 1 117 ? 17.268 -2.024 -16.719 1.00 92.50 117 THR A N 1
ATOM 953 C CA . THR A 1 117 ? 18.583 -1.376 -16.751 1.00 92.50 117 THR A CA 1
ATOM 954 C C . THR A 1 117 ? 19.708 -2.387 -16.924 1.00 92.50 117 THR A C 1
ATOM 956 O O . THR A 1 117 ? 20.629 -2.111 -17.692 1.00 92.50 117 THR A O 1
ATOM 959 N N . ASP A 1 118 ? 19.596 -3.571 -16.324 1.00 94.69 118 ASP A N 1
ATOM 960 C CA . ASP A 1 118 ? 20.579 -4.648 -16.459 1.00 94.69 118 ASP A CA 1
ATOM 961 C C . ASP A 1 118 ? 20.586 -5.234 -17.876 1.00 94.69 118 ASP A C 1
ATOM 963 O O . ASP A 1 118 ? 21.652 -5.422 -18.478 1.00 94.69 118 ASP A O 1
ATOM 967 N N . VAL A 1 119 ? 19.404 -5.436 -18.471 1.00 94.00 119 VAL A N 1
ATOM 968 C CA . VAL A 1 119 ? 19.268 -5.834 -19.882 1.00 94.00 119 VAL A CA 1
ATOM 969 C C . VAL A 1 119 ? 19.870 -4.772 -20.803 1.00 94.00 119 VAL A C 1
ATOM 971 O O . VAL A 1 119 ? 20.661 -5.103 -21.689 1.00 94.00 119 VAL A O 1
ATOM 974 N N . LEU A 1 120 ? 19.547 -3.492 -20.592 1.00 94.50 120 LEU A N 1
ATOM 975 C CA . LEU A 1 120 ? 20.093 -2.394 -21.389 1.00 94.50 120 LEU A CA 1
ATOM 976 C C . LEU A 1 120 ? 21.619 -2.313 -21.263 1.00 94.50 120 LEU A C 1
ATOM 978 O O . LEU A 1 120 ? 22.302 -2.178 -22.277 1.00 94.50 120 LEU A O 1
ATOM 982 N N . ALA A 1 121 ? 22.165 -2.423 -20.051 1.00 93.88 121 ALA A N 1
ATOM 983 C CA . ALA A 1 121 ? 23.606 -2.423 -19.810 1.00 93.88 121 ALA A CA 1
ATOM 984 C C . ALA A 1 121 ? 24.297 -3.597 -20.521 1.00 93.88 121 ALA A C 1
ATOM 986 O O . ALA A 1 121 ? 25.316 -3.402 -21.186 1.00 93.88 121 ALA A O 1
ATOM 987 N N . SER A 1 122 ? 23.700 -4.788 -20.466 1.00 94.50 122 SER A N 1
ATOM 988 C CA . SER A 1 122 ? 24.200 -5.985 -21.151 1.00 94.50 122 SER A CA 1
ATOM 989 C C . SER A 1 122 ? 24.191 -5.827 -22.675 1.00 94.50 122 SER A C 1
ATOM 991 O O . SER A 1 122 ? 25.183 -6.130 -23.343 1.00 94.50 122 SER A O 1
ATOM 993 N N . VAL A 1 123 ? 23.100 -5.297 -23.242 1.00 93.19 123 VAL A N 1
ATOM 994 C CA . VAL A 1 123 ? 23.000 -4.999 -24.681 1.00 93.19 123 VAL A CA 1
ATOM 995 C C . VAL A 1 123 ? 24.032 -3.951 -25.093 1.00 93.19 123 VAL A C 1
ATOM 997 O O . VAL A 1 123 ? 24.725 -4.143 -26.093 1.00 93.19 123 VAL A O 1
ATOM 1000 N N . ARG A 1 124 ? 24.196 -2.885 -24.303 1.00 93.38 124 ARG A N 1
ATOM 1001 C CA . ARG A 1 124 ? 25.211 -1.851 -24.541 1.00 93.38 124 ARG A CA 1
ATOM 1002 C C . ARG A 1 124 ? 26.621 -2.423 -24.541 1.00 93.38 124 ARG A C 1
ATOM 1004 O O . ARG A 1 124 ? 27.375 -2.143 -25.464 1.00 93.38 124 ARG A O 1
ATOM 1011 N N . ALA A 1 125 ? 26.967 -3.258 -23.563 1.00 92.56 125 ALA A N 1
ATOM 1012 C CA . ALA A 1 125 ? 28.277 -3.903 -23.497 1.00 92.56 125 ALA A CA 1
ATOM 1013 C C . ALA A 1 125 ? 28.536 -4.809 -24.716 1.00 92.56 125 ALA A C 1
ATOM 1015 O O . ALA A 1 125 ? 29.626 -4.795 -25.298 1.00 92.56 125 ALA A O 1
ATOM 1016 N N . ARG A 1 126 ? 27.514 -5.556 -25.154 1.00 91.00 126 ARG A N 1
ATOM 1017 C CA . ARG A 1 126 ? 27.587 -6.387 -26.362 1.00 91.00 126 ARG A CA 1
ATOM 1018 C C . ARG A 1 126 ? 27.781 -5.549 -27.623 1.00 91.00 126 ARG A C 1
ATOM 1020 O O . ARG A 1 126 ? 28.607 -5.898 -28.454 1.00 91.00 126 ARG A O 1
ATOM 1027 N N . ASN A 1 127 ? 27.043 -4.454 -27.766 1.00 91.69 127 ASN A N 1
ATOM 1028 C CA . ASN A 1 127 ? 27.147 -3.575 -28.928 1.00 91.69 127 ASN A CA 1
ATOM 1029 C C . ASN A 1 127 ? 28.474 -2.808 -28.960 1.00 91.69 127 ASN A C 1
ATOM 1031 O O . ASN A 1 127 ? 29.076 -2.692 -30.023 1.00 91.69 127 ASN A O 1
ATOM 1035 N N . ALA A 1 128 ? 28.968 -2.349 -27.808 1.00 88.81 128 ALA A N 1
ATOM 1036 C CA . ALA A 1 128 ? 30.254 -1.662 -27.690 1.00 88.81 128 ALA A CA 1
ATOM 1037 C C . ALA A 1 128 ? 31.437 -2.541 -28.132 1.00 88.81 128 ALA A C 1
ATOM 1039 O O . ALA A 1 128 ? 32.418 -2.034 -28.671 1.00 88.81 128 ALA A O 1
ATOM 1040 N N . SER A 1 129 ? 31.336 -3.855 -27.912 1.00 86.31 129 SER A N 1
ATOM 1041 C CA . SER A 1 129 ? 32.349 -4.846 -28.296 1.00 86.31 129 SER A CA 1
ATOM 1042 C C . SER A 1 129 ? 32.096 -5.498 -29.662 1.00 86.31 129 SER A C 1
ATOM 1044 O O . SER A 1 129 ? 32.924 -6.282 -30.130 1.00 86.31 129 SER A O 1
ATOM 1046 N N . ALA A 1 130 ? 30.971 -5.197 -30.317 1.00 82.62 130 ALA A N 1
ATOM 1047 C CA . ALA A 1 130 ? 30.605 -5.798 -31.591 1.00 82.62 130 ALA A CA 1
ATOM 1048 C C . ALA A 1 130 ? 31.291 -5.108 -32.779 1.00 82.62 130 ALA A C 1
ATOM 1050 O O . ALA A 1 130 ? 31.358 -3.883 -32.875 1.00 82.62 130 ALA A O 1
ATOM 1051 N N . ASP A 1 131 ? 31.720 -5.916 -33.748 1.00 82.69 131 ASP A N 1
ATOM 1052 C CA . ASP A 1 131 ? 32.058 -5.433 -35.086 1.00 82.69 131 ASP A CA 1
ATOM 1053 C C . ASP A 1 131 ? 30.795 -4.866 -35.757 1.00 82.69 131 ASP A C 1
ATOM 1055 O O . ASP A 1 131 ? 29.764 -5.538 -35.833 1.00 82.69 131 ASP A O 1
ATOM 1059 N N . TRP A 1 132 ? 30.885 -3.640 -36.275 1.00 80.81 132 TRP A N 1
ATOM 1060 C CA . TRP A 1 132 ? 29.797 -2.922 -36.950 1.00 80.81 132 TRP A CA 1
ATOM 1061 C C . TRP A 1 132 ? 29.228 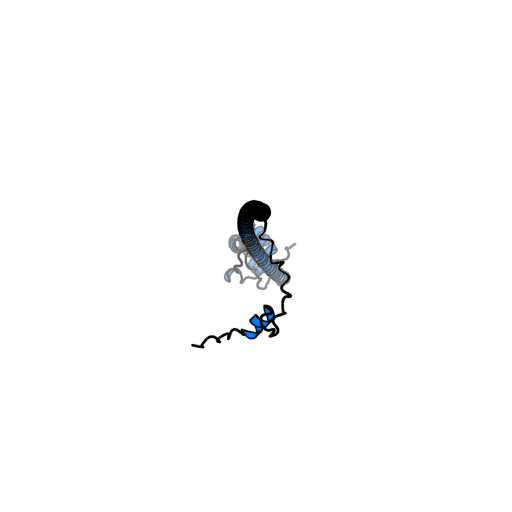-3.648 -38.173 1.00 80.81 132 TRP A C 1
ATOM 1063 O O . TRP A 1 132 ? 28.117 -3.337 -38.610 1.00 80.81 132 TRP A O 1
ATOM 1073 N N . SER A 1 133 ? 29.971 -4.606 -38.722 1.00 81.12 133 SER A N 1
ATOM 1074 C CA . SER A 1 133 ? 29.525 -5.456 -39.827 1.00 81.12 133 SER A CA 1
ATOM 1075 C C . SER A 1 133 ? 28.535 -6.539 -39.378 1.00 81.12 133 SER A C 1
ATOM 1077 O O . SER A 1 133 ? 27.817 -7.098 -40.207 1.00 81.12 133 SER A O 1
ATOM 1079 N N . ARG A 1 134 ? 28.467 -6.839 -38.074 1.00 85.19 134 ARG A N 1
ATOM 1080 C CA . ARG A 1 134 ? 27.572 -7.850 -37.494 1.00 85.19 134 ARG A CA 1
ATOM 1081 C C . ARG A 1 134 ? 26.232 -7.254 -37.068 1.00 85.19 134 ARG A C 1
ATOM 1083 O O . ARG A 1 134 ? 26.100 -6.048 -36.872 1.00 85.19 134 ARG A O 1
ATOM 1090 N N . SER A 1 135 ? 25.241 -8.135 -36.919 1.00 88.00 135 SER A N 1
ATOM 1091 C CA . SER A 1 135 ? 23.915 -7.783 -36.402 1.00 88.00 135 SER A CA 1
ATOM 1092 C C . SER A 1 135 ? 24.029 -7.166 -35.012 1.00 88.00 135 SER A C 1
ATOM 1094 O O . SER A 1 135 ? 24.692 -7.729 -34.136 1.00 88.00 135 SER A O 1
ATOM 1096 N N . ILE A 1 136 ? 23.355 -6.036 -34.815 1.00 91.06 136 ILE A N 1
ATOM 1097 C CA . ILE A 1 136 ? 23.348 -5.317 -33.539 1.00 91.06 136 ILE A CA 1
ATOM 1098 C C . ILE A 1 136 ? 22.226 -5.833 -32.642 1.00 91.06 136 ILE A C 1
ATOM 1100 O O . ILE A 1 136 ? 21.209 -6.332 -33.125 1.00 91.06 136 ILE A O 1
ATOM 1104 N N . ALA A 1 137 ? 22.427 -5.756 -31.329 1.00 91.81 137 ALA A N 1
ATOM 1105 C CA . ALA A 1 137 ? 21.411 -6.130 -30.358 1.00 91.81 137 ALA A CA 1
ATOM 1106 C C . ALA A 1 137 ? 20.573 -4.906 -29.977 1.00 91.81 137 ALA A C 1
ATOM 1108 O O . ALA A 1 137 ? 21.103 -3.819 -29.742 1.00 91.81 137 ALA A O 1
ATOM 1109 N N . PHE A 1 138 ? 19.262 -5.103 -29.882 1.00 93.94 138 PHE A N 1
ATOM 1110 C CA . PHE A 1 138 ? 18.306 -4.070 -29.511 1.00 93.94 138 PHE A CA 1
ATOM 1111 C C . PHE A 1 138 ? 17.654 -4.432 -28.174 1.00 93.94 138 PHE A C 1
ATOM 1113 O O . PHE A 1 138 ? 17.165 -5.554 -28.035 1.00 93.94 138 PHE A O 1
ATOM 1120 N N . PRO A 1 139 ? 17.650 -3.524 -27.185 1.00 94.31 139 PRO A N 1
ATOM 1121 C CA . PRO A 1 139 ? 16.936 -3.751 -25.937 1.00 94.31 139 PRO A CA 1
ATOM 1122 C C . PRO A 1 139 ? 15.421 -3.543 -26.146 1.00 94.31 139 PRO A C 1
ATOM 1124 O O . PRO A 1 139 ? 15.024 -2.881 -27.115 1.00 94.31 139 PRO A O 1
ATOM 1127 N N . PRO A 1 140 ? 14.567 -4.046 -25.239 1.00 92.81 140 PRO A N 1
ATOM 1128 C CA . PRO A 1 140 ? 13.150 -3.686 -25.202 1.00 92.81 140 PRO A CA 1
ATOM 1129 C C . PRO A 1 140 ? 12.942 -2.180 -24.964 1.00 92.81 140 PRO A C 1
ATOM 1131 O O . PRO A 1 140 ? 13.836 -1.484 -24.470 1.00 92.81 140 PRO A O 1
ATOM 1134 N N . ASN A 1 141 ? 11.762 -1.659 -25.303 1.00 90.62 141 ASN A N 1
ATOM 1135 C CA . ASN A 1 141 ? 11.396 -0.272 -24.996 1.00 90.62 141 ASN A CA 1
ATOM 1136 C C . ASN A 1 141 ? 11.008 -0.085 -23.508 1.00 90.62 141 ASN A C 1
ATOM 1138 O O . ASN A 1 141 ? 11.007 -1.022 -22.710 1.00 90.62 141 ASN A O 1
ATOM 1142 N N . MET A 1 142 ? 10.624 1.140 -23.125 1.00 82.44 142 MET A N 1
ATOM 1143 C CA . MET A 1 142 ? 10.205 1.463 -21.747 1.00 82.44 142 MET A CA 1
ATOM 1144 C C . MET A 1 142 ? 8.925 0.735 -21.300 1.00 82.44 142 MET A C 1
ATOM 1146 O O . MET A 1 142 ? 8.714 0.569 -20.099 1.00 82.44 142 MET A O 1
ATOM 1150 N N . ALA A 1 143 ? 8.083 0.303 -22.242 1.00 85.00 143 ALA A N 1
ATOM 1151 C CA . ALA A 1 143 ? 6.900 -0.511 -21.972 1.00 85.00 143 ALA A CA 1
ATOM 1152 C C . ALA A 1 143 ? 7.235 -2.011 -21.839 1.00 85.00 143 ALA A C 1
ATOM 1154 O O . ALA A 1 143 ? 6.441 -2.760 -21.278 1.00 85.00 143 ALA A O 1
ATOM 1155 N N . GLY A 1 144 ? 8.435 -2.432 -22.253 1.00 86.25 144 GLY A N 1
ATOM 1156 C CA . GLY A 1 144 ? 8.866 -3.829 -22.289 1.00 86.25 144 GLY A CA 1
ATOM 1157 C C . GLY A 1 144 ? 8.637 -4.521 -23.634 1.00 86.25 144 GLY A C 1
ATOM 1158 O O . GLY A 1 144 ? 8.901 -5.714 -23.735 1.00 86.25 144 GLY A O 1
ATOM 1159 N N . ASP A 1 145 ? 8.188 -3.801 -24.664 1.00 91.94 145 ASP A N 1
ATOM 1160 C CA . ASP A 1 145 ? 7.986 -4.380 -25.991 1.00 91.94 145 ASP A CA 1
ATOM 1161 C C . ASP A 1 145 ? 9.322 -4.589 -26.704 1.00 91.94 145 ASP A C 1
ATOM 1163 O O . ASP A 1 145 ? 10.238 -3.760 -26.619 1.00 91.94 145 ASP A O 1
ATOM 1167 N N . GLU A 1 146 ? 9.412 -5.673 -27.468 1.00 93.38 146 GLU A N 1
ATOM 1168 C CA . GLU A 1 146 ? 10.539 -5.937 -28.356 1.00 93.38 146 GLU A CA 1
ATOM 1169 C C . GLU A 1 146 ? 10.421 -5.132 -29.654 1.00 93.38 146 GLU A C 1
ATOM 1171 O O . GLU A 1 146 ? 9.331 -4.902 -30.186 1.00 93.38 146 GLU A O 1
ATOM 1176 N N . LEU A 1 147 ? 11.567 -4.706 -30.190 1.00 93.94 147 LEU A N 1
ATOM 1177 C CA . LEU A 1 147 ? 11.608 -4.035 -31.482 1.00 93.94 147 LEU A CA 1
ATOM 1178 C C . LEU A 1 147 ? 11.140 -5.012 -32.581 1.00 93.94 147 LEU A C 1
ATOM 1180 O O . LEU A 1 147 ? 11.608 -6.155 -32.602 1.00 93.94 147 LEU A O 1
ATOM 1184 N N . PRO A 1 148 ? 10.269 -4.593 -33.523 1.00 93.75 148 PRO A N 1
ATOM 1185 C CA . PRO A 1 148 ? 9.825 -5.454 -34.613 1.00 93.75 148 PRO A CA 1
ATOM 1186 C C . PRO A 1 148 ? 10.998 -6.120 -35.337 1.00 93.75 148 PRO A C 1
ATOM 1188 O O . PRO A 1 148 ? 11.996 -5.467 -35.648 1.00 93.75 148 PRO A O 1
ATOM 1191 N N . ARG A 1 149 ? 10.863 -7.418 -35.640 1.00 90.06 149 ARG A N 1
ATOM 1192 C CA . ARG A 1 149 ? 11.949 -8.242 -36.206 1.00 90.06 149 ARG A CA 1
ATOM 1193 C C . ARG A 1 149 ? 12.570 -7.640 -37.469 1.00 90.06 149 ARG A C 1
ATOM 1195 O O . ARG A 1 149 ? 13.778 -7.728 -37.654 1.00 90.06 149 ARG A O 1
ATOM 1202 N N . GLU A 1 150 ? 11.753 -6.992 -38.293 1.00 89.56 150 GLU A N 1
ATOM 1203 C CA . GLU A 1 150 ? 12.173 -6.306 -39.522 1.00 89.56 150 GLU A CA 1
ATOM 1204 C C . GLU A 1 150 ? 13.154 -5.156 -39.257 1.00 89.56 150 GLU A C 1
ATOM 1206 O O . GLU A 1 150 ? 14.078 -4.935 -40.033 1.00 89.56 150 GLU A O 1
ATOM 1211 N N . LEU A 1 151 ? 12.981 -4.448 -38.139 1.00 90.06 151 LEU A N 1
ATOM 1212 C CA . LEU A 1 151 ? 13.855 -3.355 -37.718 1.00 90.06 151 LEU A CA 1
ATOM 1213 C C . LEU A 1 151 ? 15.064 -3.857 -36.919 1.00 90.06 151 LEU A C 1
ATOM 1215 O O . LEU A 1 151 ? 16.103 -3.198 -36.907 1.00 90.06 151 LEU A O 1
ATOM 1219 N N . ALA A 1 152 ? 14.939 -5.006 -36.253 1.00 89.62 152 ALA A N 1
ATOM 1220 C CA . ALA A 1 152 ? 15.997 -5.581 -35.427 1.00 89.62 152 ALA A CA 1
ATOM 1221 C C . ALA A 1 152 ? 17.085 -6.312 -36.239 1.00 89.62 152 ALA A C 1
ATOM 1223 O O . ALA A 1 152 ? 18.218 -6.432 -35.776 1.00 89.62 152 ALA A O 1
ATOM 1224 N N . ALA A 1 153 ? 16.770 -6.786 -37.447 1.00 89.50 153 ALA A N 1
ATOM 1225 C CA . ALA A 1 153 ? 17.667 -7.588 -38.284 1.00 89.50 153 ALA A CA 1
ATOM 1226 C C . ALA A 1 153 ? 18.6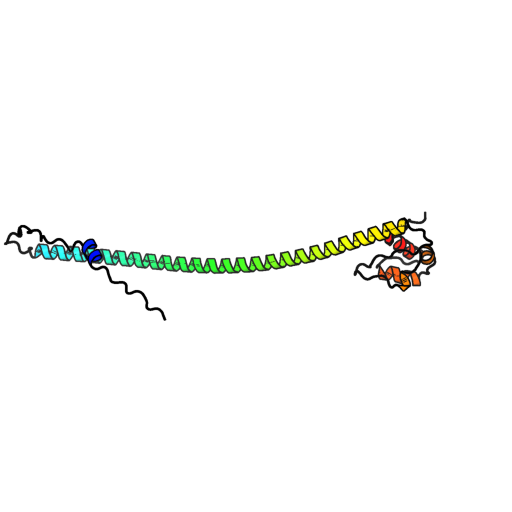32 -6.743 -39.143 1.00 89.50 153 ALA A C 1
ATOM 1228 O O . ALA A 1 153 ? 18.721 -6.931 -40.356 1.00 89.50 153 ALA A O 1
ATOM 1229 N N . ILE A 1 154 ? 19.353 -5.804 -38.524 1.00 92.31 154 ILE A N 1
ATOM 1230 C CA . ILE A 1 154 ? 20.321 -4.938 -39.214 1.00 92.31 154 ILE A CA 1
ATOM 1231 C C . ILE A 1 154 ? 21.686 -4.933 -38.522 1.00 92.31 154 ILE A C 1
ATOM 1233 O O . ILE A 1 154 ? 21.801 -5.206 -37.326 1.00 92.31 154 ILE A O 1
ATOM 1237 N N . SER A 1 155 ? 22.738 -4.612 -39.273 1.00 91.75 155 SER A N 1
ATOM 1238 C CA . SER A 1 155 ? 24.075 -4.348 -38.735 1.00 91.75 155 SER A CA 1
ATOM 1239 C C . SER A 1 155 ? 24.271 -2.878 -38.356 1.00 91.75 155 SER A C 1
ATOM 1241 O O . SER A 1 155 ? 23.512 -2.003 -38.779 1.00 91.75 155 SER A O 1
ATOM 1243 N N . GLY A 1 156 ? 25.323 -2.577 -37.589 1.00 87.38 156 GLY A N 1
ATOM 1244 C CA . GLY A 1 156 ? 25.669 -1.196 -37.228 1.00 87.38 156 GLY A CA 1
ATOM 1245 C C . GLY A 1 156 ? 26.006 -0.352 -38.460 1.00 87.38 156 GLY A C 1
ATOM 1246 O O . GLY A 1 156 ? 25.638 0.821 -38.554 1.00 87.38 156 GLY A O 1
ATOM 1247 N N . PHE A 1 157 ? 26.627 -0.970 -39.467 1.00 88.12 157 PHE A N 1
ATOM 1248 C CA . PHE A 1 157 ? 26.862 -0.343 -40.763 1.00 88.12 157 PHE A CA 1
ATOM 1249 C C . PHE A 1 157 ? 25.553 -0.013 -41.489 1.00 88.12 157 PHE A C 1
ATOM 1251 O O . PHE A 1 157 ? 25.380 1.126 -41.923 1.00 88.12 157 PHE A O 1
ATOM 1258 N N . GLN A 1 158 ? 24.608 -0.954 -41.564 1.00 91.81 158 GLN A N 1
ATOM 1259 C CA . GLN A 1 158 ? 23.293 -0.712 -42.170 1.00 91.81 158 GLN A CA 1
ATOM 1260 C C . GLN A 1 158 ? 22.511 0.370 -41.415 1.00 91.81 158 GLN A C 1
ATOM 1262 O O . GLN A 1 158 ? 21.945 1.260 -42.049 1.00 91.81 158 GLN A O 1
ATOM 1267 N N . LEU A 1 159 ? 22.561 0.368 -40.077 1.00 90.88 159 LEU A N 1
ATOM 1268 C CA . LEU A 1 159 ? 21.969 1.413 -39.239 1.00 90.88 159 LEU A CA 1
ATOM 1269 C C . LEU A 1 159 ? 22.506 2.803 -39.616 1.00 90.88 159 LEU A C 1
ATOM 1271 O O . LEU A 1 159 ? 21.741 3.757 -39.761 1.00 90.88 159 LEU A O 1
ATOM 1275 N N . SER A 1 160 ? 23.817 2.908 -39.844 1.00 89.25 160 SER A N 1
ATOM 1276 C CA . SER A 1 160 ? 24.478 4.163 -40.217 1.00 89.25 160 SER A CA 1
ATOM 1277 C C . SER A 1 160 ? 24.154 4.662 -41.623 1.00 89.25 160 SER A C 1
ATOM 1279 O O . SER A 1 160 ? 24.475 5.808 -41.936 1.00 89.25 160 SER A O 1
ATOM 1281 N N . GLN A 1 161 ? 23.526 3.838 -42.465 1.00 92.00 161 GLN A N 1
ATOM 1282 C CA . GLN A 1 161 ? 23.101 4.200 -43.819 1.00 92.00 161 GLN A CA 1
ATOM 1283 C C . GLN A 1 161 ? 21.631 4.607 -43.900 1.00 92.00 161 GLN A C 1
ATOM 1285 O O . GLN A 1 161 ? 21.239 5.226 -44.886 1.00 92.00 161 GLN A O 1
ATOM 1290 N N . LEU A 1 162 ? 20.836 4.330 -42.861 1.00 93.62 162 LEU A N 1
ATOM 1291 C CA . LEU A 1 162 ? 19.417 4.668 -42.845 1.00 93.62 162 LEU A CA 1
ATOM 1292 C C . LEU A 1 162 ? 19.183 6.170 -43.049 1.00 93.62 162 LEU A C 1
ATOM 1294 O O . LEU A 1 162 ? 19.964 7.030 -42.608 1.00 93.62 162 LEU A O 1
ATOM 1298 N N . ASP A 1 163 ? 18.080 6.490 -43.719 1.00 93.94 163 ASP A N 1
ATOM 1299 C CA . ASP A 1 163 ? 17.625 7.863 -43.891 1.00 93.94 163 ASP A CA 1
ATOM 1300 C C . ASP A 1 163 ? 16.890 8.391 -42.640 1.00 93.94 163 ASP A C 1
ATOM 1302 O O . ASP A 1 163 ? 16.621 7.684 -41.664 1.00 93.94 163 ASP A O 1
ATOM 1306 N N . ALA A 1 164 ? 16.546 9.681 -42.651 1.00 92.56 164 ALA A N 1
ATOM 1307 C CA . ALA A 1 164 ? 15.879 10.324 -41.520 1.00 92.56 164 ALA A CA 1
ATOM 1308 C C . ALA A 1 164 ? 14.468 9.778 -41.218 1.00 92.56 164 ALA A C 1
ATOM 1310 O O . ALA A 1 164 ? 13.997 9.938 -40.088 1.00 92.56 164 ALA A O 1
ATOM 1311 N N . ARG A 1 165 ? 13.770 9.203 -42.208 1.00 92.94 165 ARG A N 1
ATOM 1312 C CA . ARG A 1 165 ? 12.422 8.632 -42.061 1.00 92.94 165 ARG A CA 1
ATOM 1313 C C . ARG A 1 165 ? 12.490 7.215 -41.502 1.00 92.94 165 ARG A C 1
ATOM 1315 O O . ARG A 1 165 ? 11.679 6.876 -40.649 1.00 92.94 165 ARG A O 1
ATOM 1322 N N . GLN A 1 166 ? 13.465 6.422 -41.924 1.00 94.19 166 GLN A N 1
ATOM 1323 C CA . GLN A 1 166 ? 13.726 5.089 -41.388 1.00 94.19 166 GLN A CA 1
ATOM 1324 C C . GLN A 1 166 ? 14.177 5.172 -39.924 1.00 94.19 166 GLN A C 1
ATOM 1326 O O . GLN A 1 166 ? 13.599 4.507 -39.066 1.00 94.19 166 GLN A O 1
ATOM 1331 N N . LEU A 1 167 ? 15.099 6.087 -39.597 1.00 94.50 167 LEU A N 1
ATOM 1332 C CA . LEU A 1 167 ? 15.538 6.319 -38.213 1.00 94.50 167 LEU A CA 1
ATOM 1333 C C . LEU A 1 167 ? 14.404 6.784 -37.285 1.00 94.50 167 LEU A C 1
ATOM 1335 O O . LEU A 1 167 ? 14.440 6.500 -36.089 1.00 94.50 167 LEU A O 1
ATOM 1339 N N . ASN A 1 168 ? 13.361 7.445 -37.809 1.00 94.81 168 ASN A N 1
ATOM 1340 C CA . ASN A 1 168 ? 12.203 7.830 -36.994 1.00 94.81 168 ASN A CA 1
ATOM 1341 C C . ASN A 1 168 ? 11.494 6.632 -36.360 1.00 94.81 168 ASN A C 1
ATOM 1343 O O . ASN A 1 168 ? 10.883 6.803 -35.310 1.00 94.81 168 ASN A O 1
ATOM 1347 N N . GLN A 1 169 ? 11.536 5.452 -36.981 1.00 94.06 169 GLN A N 1
ATOM 1348 C CA . GLN A 1 169 ? 10.865 4.270 -36.444 1.00 94.06 169 GLN A CA 1
ATOM 1349 C C . GLN A 1 169 ? 11.513 3.850 -35.118 1.00 94.06 169 GLN A C 1
ATOM 1351 O O . GLN A 1 169 ? 10.819 3.707 -34.116 1.00 94.06 169 GLN A O 1
ATOM 1356 N N . TYR A 1 170 ? 12.847 3.809 -35.077 1.00 94.69 170 TYR A N 1
ATOM 1357 C CA . TYR A 1 170 ? 13.631 3.525 -33.871 1.00 94.69 170 TYR A CA 1
ATOM 1358 C C . TYR A 1 170 ? 13.500 4.630 -32.821 1.00 94.69 170 TYR A C 1
ATOM 1360 O O . TYR A 1 170 ? 13.242 4.358 -31.652 1.00 94.69 170 TYR A O 1
ATOM 1368 N N . VAL A 1 171 ? 13.631 5.893 -33.237 1.00 94.25 171 VAL A N 1
ATOM 1369 C CA . VAL A 1 171 ? 13.549 7.047 -32.329 1.00 94.25 171 VAL A CA 1
ATOM 1370 C C . VAL A 1 171 ? 12.179 7.122 -31.657 1.00 94.25 171 VAL A C 1
ATOM 1372 O O . VAL A 1 171 ? 12.106 7.345 -30.453 1.00 94.25 171 VAL A O 1
ATOM 1375 N N . ARG A 1 172 ? 11.088 6.881 -32.397 1.00 93.69 172 ARG A N 1
ATOM 1376 C CA . ARG A 1 172 ? 9.736 6.836 -31.821 1.00 93.69 172 ARG A CA 1
ATOM 1377 C C . ARG A 1 172 ? 9.541 5.631 -30.912 1.00 93.69 172 ARG A C 1
ATOM 1379 O O . ARG A 1 172 ? 8.935 5.789 -29.860 1.00 93.69 172 ARG A O 1
ATOM 1386 N N . PHE A 1 173 ? 10.054 4.467 -31.303 1.00 94.62 173 PHE A N 1
ATOM 1387 C CA . PHE A 1 173 ? 9.938 3.242 -30.516 1.00 94.62 173 PHE A CA 1
ATOM 1388 C C . PHE A 1 173 ? 10.615 3.368 -29.143 1.00 94.62 173 PHE A C 1
ATOM 1390 O O . PHE A 1 173 ? 10.037 2.982 -28.130 1.00 94.62 173 PHE A O 1
ATOM 1397 N N . TYR A 1 174 ? 11.803 3.975 -29.097 1.00 93.81 174 TYR A N 1
ATOM 1398 C CA . TYR A 1 174 ? 12.562 4.185 -27.861 1.00 93.81 174 TYR A CA 1
ATOM 1399 C C . TYR A 1 174 ? 12.277 5.524 -27.162 1.00 93.81 174 TYR A C 1
ATOM 1401 O O . TYR A 1 174 ? 12.823 5.782 -26.092 1.00 93.81 174 TYR A O 1
ATOM 1409 N N . GLY A 1 175 ? 11.439 6.391 -27.741 1.00 93.44 175 GLY A N 1
ATOM 1410 C CA . GLY A 1 175 ? 11.153 7.721 -27.191 1.00 93.44 175 GLY A CA 1
ATOM 1411 C C . GLY A 1 175 ? 12.359 8.673 -27.189 1.00 93.44 175 GLY A C 1
ATOM 1412 O O . GLY A 1 175 ? 12.440 9.567 -26.346 1.00 93.44 175 GLY A O 1
ATOM 1413 N N . LEU A 1 176 ? 13.303 8.479 -28.113 1.00 93.06 176 LEU A N 1
ATOM 1414 C CA . LEU A 1 176 ? 14.511 9.293 -28.248 1.00 93.06 176 LEU A CA 1
ATOM 1415 C C . LEU A 1 176 ? 14.202 10.643 -28.914 1.00 93.06 176 LEU A C 1
ATOM 1417 O O . LEU A 1 176 ? 13.130 10.862 -29.485 1.00 93.06 176 LEU A O 1
ATOM 1421 N N . ARG A 1 177 ? 15.154 11.575 -28.844 1.00 90.38 177 ARG A N 1
ATOM 1422 C CA . ARG A 1 177 ? 15.022 12.921 -29.421 1.00 90.38 177 ARG A CA 1
ATOM 1423 C C . ARG A 1 177 ? 15.900 13.061 -30.667 1.00 90.38 177 ARG A C 1
ATOM 1425 O O . ARG A 1 177 ? 16.751 12.230 -30.942 1.00 90.38 177 ARG A O 1
ATOM 1432 N N . GLY A 1 178 ? 15.655 14.103 -31.459 1.00 87.75 178 GLY A N 1
ATOM 1433 C CA . GLY A 1 178 ? 16.469 14.420 -32.638 1.00 87.75 178 GLY A CA 1
ATOM 1434 C C . GLY A 1 178 ? 15.637 14.939 -33.805 1.00 87.75 178 GLY A C 1
ATOM 1435 O O . GLY A 1 178 ? 14.630 14.343 -34.191 1.00 87.75 178 GLY A O 1
ATOM 1436 N N . ARG A 1 179 ? 16.050 16.071 -34.384 1.00 88.12 179 ARG A N 1
ATOM 1437 C CA . ARG A 1 179 ? 15.353 16.693 -35.523 1.00 88.12 179 ARG A CA 1
ATOM 1438 C C . ARG A 1 179 ? 15.992 16.293 -36.846 1.00 88.12 179 ARG A C 1
ATOM 1440 O O . ARG A 1 179 ? 15.284 15.980 -37.802 1.00 88.12 179 ARG A O 1
ATOM 1447 N N . THR A 1 180 ? 17.319 16.249 -36.884 1.00 93.31 180 THR A N 1
ATOM 1448 C CA . THR A 1 180 ? 18.093 15.894 -38.078 1.00 93.31 180 THR A CA 1
ATOM 1449 C C . THR A 1 180 ? 18.429 14.403 -38.106 1.00 93.31 180 THR A C 1
ATOM 1451 O O . THR A 1 180 ? 18.339 13.711 -37.094 1.00 93.31 180 THR A O 1
ATOM 1454 N N . ARG A 1 181 ? 18.818 13.889 -39.279 1.00 93.94 181 ARG A N 1
ATOM 1455 C CA . ARG A 1 181 ? 19.285 12.501 -39.438 1.00 93.94 181 ARG A CA 1
ATOM 1456 C C . ARG A 1 181 ? 20.434 12.179 -38.479 1.00 93.94 181 ARG A C 1
ATOM 1458 O O . ARG A 1 181 ? 20.396 11.149 -37.820 1.00 93.94 181 ARG A O 1
ATOM 1465 N N . LEU A 1 182 ? 21.423 13.072 -38.419 1.00 92.81 182 LEU A N 1
ATOM 1466 C CA . LEU A 1 182 ? 22.623 12.897 -37.607 1.00 92.81 182 LEU A CA 1
ATOM 1467 C C . LEU A 1 182 ? 22.272 12.826 -36.118 1.00 92.81 182 LEU A C 1
ATOM 1469 O O . LEU A 1 182 ? 22.611 11.841 -35.484 1.00 92.81 182 LEU A O 1
ATOM 1473 N N . GLN A 1 183 ? 21.480 13.778 -35.612 1.00 93.00 183 GLN A N 1
ATOM 1474 C CA . GLN A 1 183 ? 21.037 13.782 -34.211 1.00 93.00 183 GLN A CA 1
ATOM 1475 C C . GLN A 1 183 ? 20.293 12.498 -33.832 1.00 93.00 183 GLN A C 1
ATOM 1477 O O . GLN A 1 183 ? 20.526 11.934 -32.773 1.00 93.00 183 GLN A O 1
ATOM 1482 N N . LYS A 1 184 ? 19.400 12.016 -34.705 1.00 94.62 184 LYS A N 1
ATOM 1483 C CA . LYS A 1 184 ? 18.656 10.769 -34.469 1.00 94.62 184 LYS A CA 1
ATOM 1484 C C . LYS A 1 184 ? 19.577 9.554 -34.411 1.00 94.62 184 LYS A C 1
ATOM 1486 O O . LYS A 1 184 ? 19.372 8.679 -33.577 1.00 94.62 184 LYS A O 1
ATOM 1491 N N . LEU A 1 185 ? 20.555 9.494 -35.314 1.00 93.31 185 LEU A N 1
ATOM 1492 C CA . LEU A 1 185 ? 21.537 8.418 -35.349 1.00 93.31 185 LEU A CA 1
ATOM 1493 C C . LEU A 1 185 ? 22.448 8.467 -34.117 1.00 93.31 185 LEU A C 1
ATOM 1495 O O . LEU A 1 185 ? 22.684 7.430 -33.517 1.00 93.31 185 LEU A O 1
ATOM 1499 N N . GLU A 1 186 ? 22.917 9.649 -33.719 1.00 92.38 186 GLU A N 1
ATOM 1500 C CA . GLU A 1 186 ? 23.752 9.849 -32.529 1.00 92.38 186 GLU A CA 1
ATOM 1501 C C . GLU A 1 186 ? 23.024 9.439 -31.249 1.00 92.38 186 GLU A C 1
ATOM 1503 O O . GLU A 1 186 ? 23.550 8.636 -30.485 1.00 92.38 186 GLU A O 1
ATOM 1508 N N . GLU A 1 187 ? 21.794 9.913 -31.047 1.00 93.38 187 GLU A N 1
ATOM 1509 C CA . GLU A 1 187 ? 20.968 9.563 -29.885 1.00 93.38 187 GLU A CA 1
ATOM 1510 C C . GLU A 1 187 ? 20.684 8.058 -29.824 1.00 93.38 187 GLU A C 1
ATOM 1512 O O . GLU A 1 187 ? 20.761 7.444 -28.759 1.00 93.38 187 GLU A O 1
ATOM 1517 N N . LEU A 1 188 ? 20.412 7.433 -30.973 1.00 93.56 188 LEU A N 1
ATOM 1518 C CA . LEU A 1 188 ? 20.202 5.991 -31.054 1.00 93.56 188 LEU A CA 1
ATOM 1519 C C . LEU A 1 188 ? 21.492 5.206 -30.791 1.00 93.56 188 LEU A C 1
ATOM 1521 O O . LEU A 1 188 ? 21.471 4.236 -30.037 1.00 93.56 188 LEU A O 1
ATOM 1525 N N . CYS A 1 189 ? 22.620 5.621 -31.365 1.00 91.81 189 CYS A N 1
ATOM 1526 C CA . CYS A 1 189 ? 23.915 4.988 -31.130 1.00 91.81 189 CYS A CA 1
ATOM 1527 C C . CYS A 1 189 ? 24.338 5.103 -29.662 1.00 91.81 189 CYS A C 1
ATOM 1529 O O . CYS A 1 189 ? 24.752 4.104 -29.074 1.00 91.81 189 CYS A O 1
ATOM 1531 N N . LEU A 1 190 ? 24.160 6.280 -29.054 1.00 91.75 190 LEU A N 1
ATOM 1532 C CA . LEU A 1 190 ? 24.397 6.517 -27.632 1.00 91.75 190 LEU A CA 1
ATOM 1533 C C . LEU A 1 190 ? 23.502 5.613 -26.776 1.00 91.75 190 LEU A C 1
ATOM 1535 O O . LEU A 1 190 ? 23.972 4.960 -25.843 1.00 91.75 190 LEU A O 1
ATOM 1539 N N . PHE A 1 191 ? 22.213 5.535 -27.114 1.00 93.75 191 PHE A N 1
ATOM 1540 C CA . PHE A 1 191 ? 21.268 4.676 -26.415 1.00 93.75 191 PHE A CA 1
ATOM 1541 C C . PHE A 1 191 ? 21.662 3.193 -26.492 1.00 93.75 191 PHE A C 1
ATOM 1543 O O . PHE A 1 191 ? 21.568 2.494 -25.482 1.00 93.75 191 PHE A O 1
ATOM 1550 N N . LEU A 1 192 ? 22.138 2.731 -27.650 1.00 92.88 192 LEU A N 1
ATOM 1551 C CA . LEU A 1 192 ? 22.556 1.349 -27.899 1.00 92.88 192 LEU A CA 1
ATOM 1552 C C . LEU A 1 192 ? 23.978 1.026 -27.422 1.00 92.88 192 LEU A C 1
ATOM 1554 O O . LEU A 1 192 ? 24.350 -0.145 -27.441 1.00 92.88 192 LEU A O 1
ATOM 1558 N N . GLY A 1 193 ? 24.749 2.019 -26.968 1.00 91.12 193 GLY A N 1
ATOM 1559 C CA . GLY A 1 193 ? 26.096 1.832 -26.423 1.00 91.12 193 GLY A CA 1
ATOM 1560 C C . GLY A 1 193 ? 27.209 1.774 -27.470 1.00 91.12 19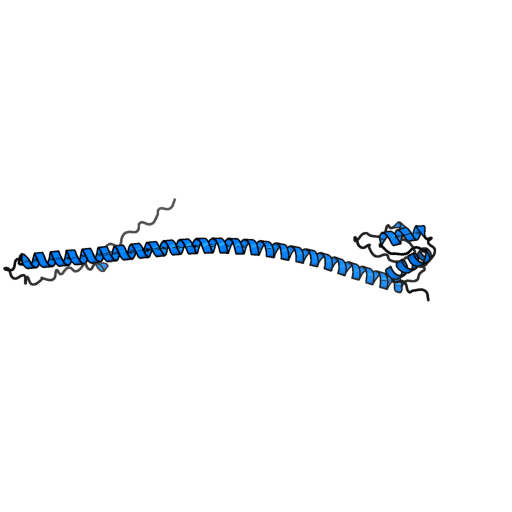3 GLY A C 1
ATOM 1561 O O . GLY A 1 193 ? 28.279 1.247 -27.179 1.00 91.12 193 GLY A O 1
ATOM 1562 N N . PHE A 1 194 ? 26.987 2.297 -28.677 1.00 86.94 194 PHE A N 1
ATOM 1563 C CA . PHE A 1 194 ? 28.059 2.424 -29.663 1.00 86.94 194 PHE A CA 1
ATOM 1564 C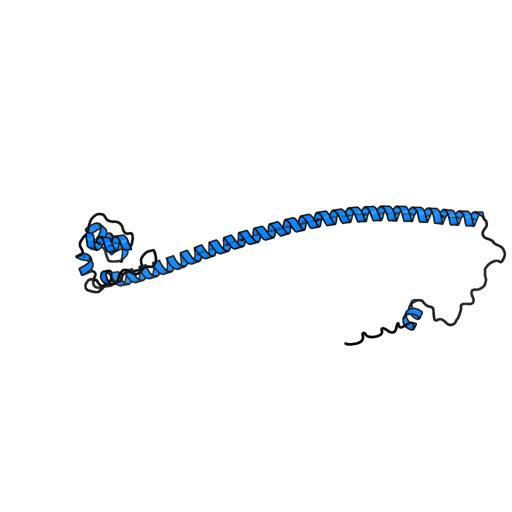 C . PHE A 1 194 ? 28.989 3.592 -29.310 1.00 86.94 194 PHE A C 1
ATOM 1566 O O . PHE A 1 194 ? 28.505 4.654 -28.913 1.00 86.94 194 PHE A O 1
ATOM 1573 N N . PRO A 1 195 ? 30.313 3.432 -29.481 1.00 71.94 195 PRO A N 1
ATOM 1574 C CA . PRO A 1 195 ? 31.253 4.522 -29.263 1.00 71.94 195 PRO A CA 1
ATOM 1575 C C . PRO A 1 195 ? 30.969 5.664 -30.243 1.00 71.94 195 PRO A C 1
ATOM 1577 O O . PRO A 1 195 ? 30.780 5.437 -31.443 1.00 71.94 195 PRO A O 1
ATOM 1580 N N . SER A 1 196 ? 30.945 6.896 -29.730 1.00 60.16 196 SER A N 1
ATOM 1581 C CA . SER A 1 196 ? 30.883 8.099 -30.558 1.00 60.16 196 SER A CA 1
ATOM 1582 C C . SER A 1 196 ? 32.062 8.087 -31.529 1.00 60.16 196 SER A C 1
ATOM 1584 O O . SER A 1 196 ? 33.207 7.924 -31.111 1.00 60.16 196 SER A O 1
ATOM 1586 N N . ARG A 1 197 ? 31.786 8.219 -32.831 1.00 56.50 197 ARG A N 1
ATOM 1587 C CA . ARG A 1 197 ? 32.840 8.379 -33.837 1.00 56.50 197 ARG A CA 1
ATOM 1588 C C . ARG A 1 197 ? 33.444 9.776 -33.665 1.00 56.50 197 ARG A C 1
ATOM 1590 O O . ARG A 1 197 ? 32.844 10.741 -34.128 1.00 56.50 197 ARG A O 1
ATOM 1597 N N . SER A 1 198 ? 34.556 9.858 -32.936 1.00 37.91 198 SER A N 1
ATOM 1598 C CA . SER A 1 198 ? 35.458 11.018 -32.898 1.00 37.91 198 SER A CA 1
ATOM 1599 C C . SER A 1 198 ? 36.120 11.239 -34.253 1.00 37.91 198 SER A C 1
ATOM 1601 O O . SER A 1 198 ? 36.466 10.219 -34.895 1.00 37.91 198 SER A O 1
#

pLDDT: mean 84.55, std 17.94, range [37.91, 98.38]

Secondary structure (DSSP, 8-state):
-PPPP-----HHHHHHHTT---S----------SS-PPPHHHHHHHHHHHHHHHHHHHHHHHHHHHHHHHHHHHHHHHHHHHHHHHHHHHHHHHHHHHHHHHHHHHHHHHHHHHHHHHHHHHHHHHHHTS-TTSBPP----TTSPPPPHHHHS-BHHHHHH--HHHHHHHHHHHT---SSHHHHHHHHHHHHTPPP--

Radius of gyration: 50.82 Å; chains: 1; bounding box: 76×60×132 Å

Sequence (198 aa):
MEDPPRREADYDRIGAAFGILSEEAPLIPNRRPANALPDIDGLHEAINELRQESQRNFADQRRNSERLERNSEQLQRNLEQLQRNSERLQRNLEQLQQTTDGINDTVARLEAKIDRTDVLASVRARNASADWSRSIAFPPNMAGDELPRELAAISGFQLSQLDARQLNQYVRFYGLRGRTRLQKLEELCLFLGFPSRS

Organism: NCBI:txid582737